Protein AF-A0A7X5IPJ1-F1 (afdb_monomer_lite)

Sequence (347 aa):
MSKMKAQTLVDKVADIAKNHKTLYVMGCFGAPLTGGNVTRYCNNHNYNKAADRTRMIKAAANQSPPVYGFDCVNLIKGVLWGWCGDPSRTYGGAAYPTKALLAAGTCPDVGADGMIKLCKDVSTTGWAAMLPGEAVWCSGHIGVYIGNGLAVECSPRWENKVQITAVAGCGKKAGYNTRTWTKHGKLPWVDYTGAVAGGDAGEVSKPTQPTESAQGPAVGAVVTFTGSRHYVSSGSTNPKSCKPGEARVTAVAKGARHPYHLIAVKGGTVYGWVDAADIAVEASAAIAKGSTVKVKTGAKTYTGGGLASFVYANTYTVLELSGDRAVIGQGKAVTAAVNIKDLTLVG

pLDDT: mean 85.69, std 15.65, range [24.88, 98.88]

Foldseek 3Di:
DAFAALLLLLLQLVCQAPPAAEFAQPPAQWAFLEDPVLVVSCPVDPVSVPPVNNVVSVVQYPDVVTYTYDAFVSPSQSVLQPQQQCNVDGSNGGDQDDPVRVVVPGDHDDFQVVQLVQFPPKDQADLQQDWFNKWFADVRGIWTRNAQQKTWGQDCPPPRGTHIAGAPNNPHDPPHHHDDTRIIGHRPRYDHVVTGGRDDSPPSPNHPRPDPQPPDDDQFDKFWFQDQWADADLADPDTDGKFTGIWGFHAAQPPGNQGTATCHDPDMHGGHGHHSVRTDDDRDDAQDQQFKKAFAPPFAFQVRHHADPVRRVDIWGFHDDDPQWTFTDDDPDTRGIGGVVRIDTDD

Secondary structure (DSSP, 8-state):
-PPEEHHHHHHHHHHHHHHS-EEE-TT-EEEE--THHHHHHHHSSHHHHSHHHHHHHHHTTT-SSPPEEE-HHHHHHHHHTT----TTSGGGG--PPPHHHHHTTPPP---HHHHHHH-EEEESS-GGGPPTT-EEEETTEEEEEEETTEEEEEESSTTSEEEEEEEGGG---TTS-EE--SEEEE-TTEE-TT--TT----S--S---S-TT--PPPTT-EEEE--SEEESSTT-S-EEE---EEEEEEEE-TTSSS-EEEEEEES---EEEE-GGGEE---PPPP-TT-EEEEPTT---TTS----THHHHSEEEEEEEETTEEEEEETTEEEEEEEGGGEEE--

Structure (mmCIF, N/CA/C/O backbone):
data_AF-A0A7X5IPJ1-F1
#
_entry.id   AF-A0A7X5IPJ1-F1
#
loop_
_atom_site.group_PDB
_atom_site.id
_atom_site.type_symbol
_atom_site.label_atom_id
_atom_site.label_alt_id
_atom_site.label_comp_id
_atom_site.label_asym_id
_atom_site.label_entity_id
_atom_site.label_seq_id
_atom_site.pdbx_PDB_ins_code
_atom_site.Cartn_x
_atom_site.Cartn_y
_atom_site.Cartn_z
_atom_site.occupancy
_atom_site.B_iso_or_equiv
_atom_site.auth_seq_id
_atom_site.auth_comp_id
_atom_site.auth_asym_id
_atom_site.auth_atom_id
_atom_site.pdbx_PDB_model_num
ATOM 1 N N . MET A 1 1 ? -11.293 15.382 -6.685 1.00 55.22 1 MET A N 1
ATOM 2 C CA . MET A 1 1 ? -11.137 13.920 -6.872 1.00 55.22 1 MET A CA 1
ATOM 3 C C . MET A 1 1 ? -11.827 13.188 -5.738 1.00 55.22 1 MET A C 1
ATOM 5 O O . MET A 1 1 ? -11.811 13.702 -4.624 1.00 55.22 1 MET A O 1
ATOM 9 N N . SER A 1 2 ? -12.421 12.024 -6.009 1.00 64.94 2 SER A N 1
ATOM 10 C CA . SER A 1 2 ? -12.948 11.167 -4.941 1.00 64.94 2 SER A CA 1
ATOM 11 C C . SER A 1 2 ? -11.791 10.625 -4.096 1.00 64.94 2 SER A C 1
ATOM 13 O O . SER A 1 2 ? -10.750 10.254 -4.640 1.00 64.94 2 SER A O 1
ATOM 15 N N . LYS A 1 3 ? -11.948 10.632 -2.773 1.00 83.94 3 LYS A N 1
ATOM 16 C CA . LYS A 1 3 ? -10.957 10.095 -1.834 1.00 83.94 3 LYS A CA 1
ATOM 17 C C . LYS A 1 3 ? -11.085 8.575 -1.749 1.00 83.94 3 LYS A C 1
ATOM 19 O O . LYS A 1 3 ? -12.181 8.037 -1.887 1.00 83.94 3 LYS A O 1
ATOM 24 N N . MET A 1 4 ? -9.978 7.883 -1.482 1.00 88.06 4 MET A N 1
ATOM 25 C CA . MET A 1 4 ? -10.009 6.440 -1.219 1.00 88.06 4 MET A CA 1
ATOM 26 C C . MET A 1 4 ? -10.744 6.177 0.098 1.00 88.06 4 MET A C 1
ATOM 28 O O . MET A 1 4 ? -10.472 6.854 1.083 1.00 88.06 4 MET A O 1
ATOM 32 N N . LYS A 1 5 ? -11.644 5.192 0.157 1.00 88.75 5 LYS A N 1
ATOM 33 C CA . LYS A 1 5 ? -12.275 4.799 1.427 1.00 88.75 5 LYS A CA 1
ATOM 34 C C . LYS A 1 5 ? -11.234 4.221 2.390 1.00 88.75 5 LYS A C 1
ATOM 36 O O . LYS A 1 5 ? -10.343 3.488 1.964 1.00 88.75 5 LYS A O 1
ATOM 41 N N . ALA A 1 6 ? -11.370 4.513 3.681 1.00 88.12 6 ALA A N 1
ATOM 42 C CA . ALA A 1 6 ? -10.459 4.036 4.721 1.00 88.12 6 ALA A CA 1
ATOM 43 C C . ALA A 1 6 ? -10.324 2.510 4.721 1.00 88.12 6 ALA A C 1
ATOM 45 O O . ALA A 1 6 ? -9.206 2.001 4.715 1.00 88.12 6 ALA A O 1
ATOM 46 N N . GLN A 1 7 ? -11.446 1.793 4.595 1.00 82.25 7 GLN A N 1
ATOM 47 C CA . GLN A 1 7 ? -11.433 0.335 4.495 1.00 82.25 7 GLN A CA 1
ATOM 48 C C . GLN A 1 7 ? -10.625 -0.154 3.284 1.00 82.25 7 GLN A C 1
ATOM 50 O O . GLN A 1 7 ? -9.791 -1.034 3.425 1.00 82.25 7 GLN A O 1
ATOM 55 N N . THR A 1 8 ? -10.760 0.486 2.117 1.00 82.00 8 THR A N 1
ATOM 56 C CA . THR A 1 8 ? -9.968 0.127 0.928 1.00 82.00 8 THR A CA 1
ATOM 57 C C . THR A 1 8 ? -8.465 0.299 1.152 1.00 82.00 8 THR A C 1
ATOM 59 O O . THR A 1 8 ? -7.682 -0.514 0.665 1.00 82.00 8 THR A O 1
ATOM 62 N N . LEU A 1 9 ? -8.040 1.343 1.874 1.00 92.50 9 LEU A N 1
ATOM 63 C CA . LEU A 1 9 ? -6.630 1.502 2.236 1.00 92.50 9 LEU A CA 1
ATOM 64 C C . LEU A 1 9 ? -6.178 0.358 3.151 1.00 92.50 9 LEU A C 1
ATOM 66 O O . LEU A 1 9 ? -5.144 -0.247 2.872 1.00 92.50 9 LEU A O 1
ATOM 70 N N . VAL A 1 10 ? -6.952 0.066 4.201 1.00 87.44 10 VAL A N 1
ATOM 71 C CA . VAL A 1 10 ? -6.688 -1.011 5.171 1.00 87.44 10 VAL A CA 1
ATOM 72 C C . VAL A 1 10 ? -6.553 -2.362 4.473 1.00 87.44 10 VAL A C 1
ATOM 74 O O . VAL A 1 10 ? -5.532 -3.029 4.644 1.00 87.44 10 VAL A O 1
ATOM 77 N N . ASP A 1 11 ? -7.520 -2.719 3.630 1.00 79.88 11 ASP A N 1
ATOM 78 C CA . ASP A 1 11 ? -7.530 -3.979 2.885 1.00 79.88 11 ASP A CA 1
ATOM 79 C C . ASP A 1 11 ? -6.284 -4.100 2.002 1.00 79.88 11 ASP A C 1
ATOM 81 O O . ASP A 1 11 ? -5.608 -5.128 2.008 1.00 79.88 11 ASP A O 1
ATOM 85 N N . LYS A 1 12 ? -5.923 -3.024 1.290 1.00 86.25 12 LYS A N 1
ATOM 86 C CA . LYS A 1 12 ? -4.752 -3.011 0.404 1.00 86.25 12 LYS A CA 1
ATOM 87 C C . LYS A 1 12 ? -3.436 -3.165 1.157 1.00 86.25 12 LYS A C 1
ATOM 89 O O . LYS A 1 12 ? -2.593 -3.953 0.740 1.00 86.25 12 LYS A O 1
ATOM 94 N N . VAL A 1 13 ? -3.216 -2.423 2.243 1.00 93.88 13 VAL A N 1
ATOM 95 C CA . VAL A 1 13 ? -1.950 -2.544 2.988 1.00 93.88 13 VAL A CA 1
ATOM 96 C C . VAL A 1 13 ? -1.848 -3.892 3.700 1.00 93.88 13 VAL A C 1
ATOM 98 O O . VAL A 1 13 ? -0.762 -4.469 3.759 1.00 93.88 13 VAL A O 1
ATOM 101 N N . ALA A 1 14 ? -2.968 -4.432 4.186 1.00 85.56 14 ALA A N 1
ATOM 102 C CA . ALA A 1 14 ? -3.009 -5.757 4.790 1.00 85.56 14 ALA A CA 1
ATOM 103 C C . ALA A 1 14 ? -2.752 -6.869 3.760 1.00 85.56 14 ALA A C 1
ATOM 105 O O . ALA A 1 14 ? -1.998 -7.798 4.055 1.00 85.56 14 ALA A O 1
ATOM 106 N N . ASP A 1 15 ? -3.306 -6.750 2.549 1.00 83.94 15 ASP A N 1
ATOM 107 C CA . ASP A 1 15 ? -3.015 -7.649 1.430 1.00 83.94 15 ASP A CA 1
ATOM 108 C C . ASP A 1 15 ? -1.520 -7.656 1.091 1.00 83.94 15 ASP A C 1
ATOM 110 O O . ASP A 1 15 ? -0.898 -8.717 1.044 1.00 83.94 15 ASP A O 1
ATOM 114 N N . ILE A 1 16 ? -0.910 -6.474 0.957 1.00 89.88 16 ILE A N 1
ATOM 115 C CA . ILE A 1 16 ? 0.531 -6.342 0.693 1.00 89.88 16 ILE A CA 1
ATOM 116 C C . ILE A 1 16 ? 1.355 -7.053 1.775 1.00 89.88 16 ILE A C 1
ATOM 118 O O . ILE A 1 16 ? 2.313 -7.753 1.451 1.00 89.88 16 ILE A O 1
ATOM 122 N N . ALA A 1 17 ? 0.984 -6.903 3.049 1.00 87.94 17 ALA A N 1
ATOM 123 C CA . ALA A 1 17 ? 1.701 -7.521 4.161 1.00 87.94 17 ALA A CA 1
ATOM 124 C C . ALA A 1 17 ? 1.574 -9.055 4.202 1.00 87.94 17 ALA A C 1
ATOM 126 O O . ALA A 1 17 ? 2.507 -9.734 4.632 1.00 87.94 17 ALA A O 1
ATOM 127 N N . LYS A 1 18 ? 0.417 -9.601 3.804 1.00 81.56 18 LYS A N 1
ATOM 128 C CA . LYS A 1 18 ? 0.098 -11.032 3.951 1.00 81.56 18 LYS A CA 1
ATOM 129 C C . LYS A 1 18 ? 0.402 -11.853 2.703 1.00 81.56 18 LYS A C 1
ATOM 131 O O . LYS A 1 18 ? 0.794 -13.010 2.824 1.00 81.56 18 LYS A O 1
ATOM 136 N N . ASN A 1 19 ? 0.217 -11.267 1.524 1.00 81.94 19 ASN A N 1
ATOM 137 C CA . ASN A 1 19 ? 0.087 -12.029 0.284 1.00 81.94 19 ASN A CA 1
ATOM 138 C C . ASN A 1 19 ? 1.125 -11.676 -0.784 1.00 81.94 19 ASN A C 1
ATOM 140 O O . ASN A 1 19 ? 1.247 -12.399 -1.773 1.00 81.94 19 ASN A O 1
ATOM 144 N N . HIS A 1 20 ? 1.907 -10.610 -0.590 1.00 84.12 20 HIS A N 1
ATOM 145 C CA . HIS A 1 20 ? 2.958 -10.218 -1.527 1.00 84.12 20 HIS A CA 1
ATOM 146 C C . HIS A 1 20 ? 4.338 -10.434 -0.922 1.00 84.12 20 HIS A C 1
ATOM 148 O O . HIS A 1 20 ? 4.611 -10.074 0.225 1.00 84.12 20 HIS A O 1
ATOM 154 N N . LYS A 1 21 ? 5.262 -10.971 -1.724 1.00 92.94 21 LYS A N 1
ATOM 155 C CA . LYS A 1 21 ? 6.678 -10.950 -1.354 1.00 92.94 21 LYS A CA 1
ATOM 156 C C . LYS A 1 21 ? 7.148 -9.504 -1.416 1.00 92.94 21 LYS A C 1
ATOM 158 O O . LYS A 1 21 ? 7.120 -8.892 -2.481 1.00 92.94 21 LYS A O 1
ATOM 163 N N . THR A 1 22 ? 7.587 -8.954 -0.293 1.00 98.25 22 THR A N 1
ATOM 164 C CA . THR A 1 22 ? 8.073 -7.573 -0.229 1.00 98.25 22 THR A CA 1
ATOM 165 C C . THR A 1 22 ? 9.451 -7.494 0.410 1.00 98.25 22 THR A C 1
ATOM 167 O O . THR A 1 22 ? 9.849 -8.375 1.170 1.00 98.25 22 THR A O 1
ATOM 170 N N . LEU A 1 23 ? 10.188 -6.434 0.085 1.00 98.19 23 LEU A N 1
ATOM 171 C CA . LEU A 1 23 ? 11.483 -6.108 0.678 1.00 98.19 23 LEU A CA 1
ATOM 172 C C . LEU A 1 23 ? 11.525 -4.612 0.990 1.00 98.19 23 LEU A C 1
ATOM 174 O O . LEU A 1 23 ? 11.078 -3.795 0.180 1.00 98.19 23 LEU A O 1
ATOM 178 N N . TYR A 1 24 ? 12.118 -4.245 2.127 1.00 98.56 24 TYR A N 1
ATOM 179 C CA . TYR A 1 24 ? 12.402 -2.843 2.406 1.00 98.56 24 TYR A CA 1
ATOM 180 C C . TYR A 1 24 ? 13.481 -2.303 1.450 1.00 98.56 24 TYR A C 1
ATOM 182 O O . TYR A 1 24 ? 14.651 -2.696 1.512 1.00 98.56 24 TYR A O 1
ATOM 190 N N . VAL A 1 25 ? 13.100 -1.374 0.577 1.00 98.19 25 VAL A N 1
ATOM 191 C CA . VAL A 1 25 ? 13.970 -0.706 -0.396 1.00 98.19 25 VAL A CA 1
ATOM 192 C C . VAL A 1 25 ? 13.690 0.789 -0.338 1.00 98.19 25 VAL A C 1
ATOM 194 O O . VAL A 1 25 ? 12.629 1.251 -0.758 1.00 98.19 25 VAL A O 1
ATOM 197 N N . MET A 1 26 ? 14.656 1.560 0.165 1.00 97.06 26 MET A N 1
ATOM 198 C CA . MET A 1 26 ? 14.472 2.994 0.377 1.00 97.06 26 MET A CA 1
ATOM 199 C C . MET A 1 26 ? 14.222 3.722 -0.951 1.00 97.06 26 MET A C 1
ATOM 201 O O . MET A 1 26 ? 14.954 3.531 -1.927 1.00 97.06 26 MET A O 1
ATOM 205 N N . GLY A 1 27 ? 13.178 4.545 -0.997 1.00 95.81 27 GLY A N 1
ATOM 206 C CA . GLY A 1 27 ? 12.725 5.253 -2.191 1.00 95.81 27 GLY A CA 1
ATOM 207 C C . GLY A 1 27 ? 11.892 4.413 -3.168 1.00 95.81 27 GLY A C 1
ATOM 208 O O . GLY A 1 27 ? 11.622 4.881 -4.275 1.00 95.81 27 GLY A O 1
ATOM 209 N N . CYS A 1 28 ? 11.517 3.176 -2.825 1.00 96.50 28 CYS A N 1
ATOM 210 C CA . CYS A 1 28 ? 10.691 2.324 -3.682 1.00 96.50 28 CYS A CA 1
ATOM 211 C C . CYS A 1 28 ? 9.223 2.346 -3.239 1.00 96.50 28 CYS A C 1
ATOM 213 O O . CYS A 1 28 ? 8.940 2.204 -2.056 1.00 96.50 28 CYS A O 1
ATOM 215 N N . PHE A 1 29 ? 8.294 2.504 -4.185 1.00 94.69 29 PHE A N 1
ATOM 216 C CA . PHE A 1 29 ? 6.841 2.561 -3.952 1.00 94.69 29 PHE A CA 1
ATOM 217 C C . PHE A 1 29 ? 6.099 1.420 -4.655 1.00 94.69 29 PHE A C 1
ATOM 219 O O . PHE A 1 29 ? 5.070 1.620 -5.297 1.00 94.69 29 PHE A O 1
ATOM 226 N N . GLY A 1 30 ? 6.643 0.209 -4.537 1.00 94.56 30 GLY A N 1
ATOM 227 C CA . GLY A 1 30 ? 5.992 -1.016 -4.990 1.00 94.56 30 GLY A CA 1
ATOM 228 C C . GLY A 1 30 ? 6.468 -1.532 -6.337 1.00 94.56 30 GLY A C 1
ATOM 229 O O . GLY A 1 30 ? 5.715 -2.228 -7.012 1.00 94.56 30 GLY A O 1
ATOM 230 N N . ALA A 1 31 ? 7.694 -1.207 -6.758 1.00 94.56 31 ALA A N 1
ATOM 231 C CA . ALA A 1 31 ? 8.261 -1.772 -7.982 1.00 94.56 31 ALA A CA 1
ATOM 232 C C . ALA A 1 31 ? 8.597 -3.261 -7.813 1.00 94.56 31 ALA A C 1
ATOM 234 O O . ALA A 1 31 ? 9.249 -3.601 -6.822 1.00 94.56 31 ALA A O 1
ATOM 235 N N . PRO A 1 32 ? 8.243 -4.131 -8.781 1.00 93.00 32 PRO A N 1
ATOM 236 C CA . PRO A 1 32 ? 8.751 -5.498 -8.811 1.00 93.00 32 PRO A CA 1
ATOM 237 C C . PRO A 1 32 ? 10.258 -5.455 -9.072 1.00 93.00 32 PRO A C 1
ATOM 239 O O . PRO A 1 32 ? 10.689 -4.895 -10.078 1.00 93.00 32 PRO A O 1
ATOM 242 N N . LEU A 1 33 ? 11.070 -6.016 -8.181 1.00 91.94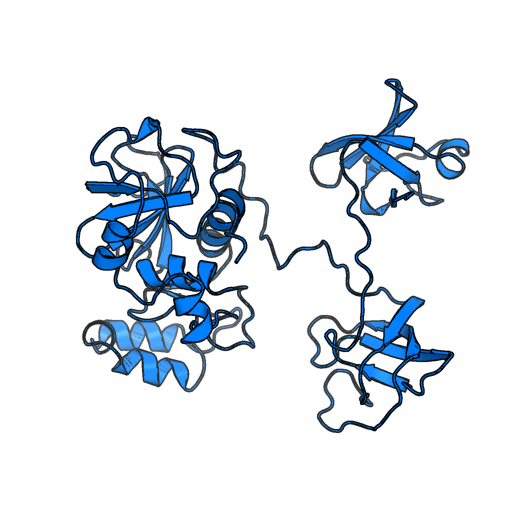 33 LEU A N 1
ATOM 243 C CA . LEU A 1 33 ? 12.528 -6.020 -8.289 1.00 91.94 33 LEU A CA 1
ATOM 244 C C . LEU A 1 33 ? 12.947 -6.918 -9.458 1.00 91.94 33 LEU A C 1
ATOM 246 O O . LEU A 1 33 ? 13.020 -8.138 -9.335 1.00 91.94 33 LEU A O 1
ATOM 250 N N . THR A 1 34 ? 13.166 -6.313 -10.624 1.00 85.81 34 THR A N 1
ATOM 251 C CA . THR A 1 34 ? 13.421 -7.012 -11.889 1.00 85.81 34 THR A CA 1
ATOM 252 C C . THR A 1 34 ? 14.350 -6.195 -12.786 1.00 85.81 34 THR A C 1
ATOM 254 O O . THR A 1 34 ? 14.281 -4.963 -12.834 1.00 85.81 34 THR A O 1
ATOM 257 N N . GLY A 1 35 ? 15.227 -6.888 -13.515 1.00 75.81 35 GLY A N 1
ATOM 258 C CA . GLY A 1 35 ? 16.101 -6.298 -14.532 1.00 75.81 35 GLY A CA 1
ATOM 259 C C . GLY A 1 35 ? 16.777 -4.985 -14.105 1.00 75.81 35 GLY A C 1
ATOM 260 O O . GLY A 1 35 ? 17.411 -4.896 -13.053 1.00 75.81 35 GLY A O 1
ATOM 261 N N . GLY A 1 36 ? 16.627 -3.947 -14.935 1.00 72.25 36 GLY A N 1
ATOM 262 C CA . GLY A 1 36 ? 17.306 -2.656 -14.775 1.00 72.25 36 GLY A CA 1
ATOM 263 C C . GLY A 1 36 ? 16.861 -1.808 -13.575 1.00 72.25 36 GLY A C 1
ATOM 264 O O . GLY A 1 36 ? 17.604 -0.913 -13.163 1.00 72.25 36 GLY A O 1
ATOM 265 N N . ASN A 1 37 ? 15.697 -2.072 -12.965 1.00 85.62 37 ASN A N 1
ATOM 266 C CA . ASN A 1 37 ? 15.262 -1.265 -11.818 1.00 85.62 37 ASN A CA 1
ATOM 267 C C . ASN A 1 37 ? 16.048 -1.588 -10.536 1.00 85.62 37 ASN A C 1
ATOM 269 O O . ASN A 1 37 ? 16.225 -0.707 -9.695 1.00 85.62 37 ASN A O 1
ATOM 273 N N . VAL A 1 38 ? 16.607 -2.797 -10.433 1.00 92.06 38 VAL A N 1
ATOM 274 C CA . VAL A 1 38 ? 17.478 -3.220 -9.330 1.00 92.06 38 VAL A CA 1
ATOM 275 C C . VAL A 1 38 ? 18.725 -2.347 -9.290 1.00 92.06 38 VAL A C 1
ATOM 277 O O . VAL A 1 38 ? 19.043 -1.789 -8.244 1.00 92.06 38 VAL A O 1
ATOM 280 N N . THR A 1 39 ? 19.377 -2.127 -10.437 1.00 91.88 39 THR A N 1
ATOM 281 C CA . THR A 1 39 ? 20.545 -1.238 -10.535 1.00 91.88 39 THR A CA 1
ATOM 282 C C . THR A 1 39 ? 20.210 0.178 -10.082 1.00 91.88 39 THR A C 1
ATOM 284 O O . THR A 1 39 ? 20.973 0.771 -9.321 1.00 91.88 39 THR A O 1
ATOM 287 N N . ARG A 1 40 ? 19.052 0.718 -10.481 1.00 94.00 40 ARG A N 1
ATOM 288 C CA . ARG A 1 40 ? 18.595 2.028 -9.998 1.00 94.00 40 ARG A CA 1
ATOM 289 C C . ARG A 1 40 ? 18.467 2.039 -8.472 1.00 94.00 40 ARG A C 1
ATOM 291 O O . ARG A 1 40 ? 19.003 2.942 -7.836 1.00 94.00 40 ARG A O 1
ATOM 298 N N . TYR A 1 41 ? 17.785 1.058 -7.881 1.00 95.69 41 TYR A N 1
ATOM 299 C CA . TYR A 1 41 ? 17.559 1.016 -6.432 1.00 95.69 41 TYR A CA 1
ATOM 300 C C . TYR A 1 41 ? 18.810 0.693 -5.616 1.00 95.69 41 TYR A C 1
ATOM 302 O O . TYR A 1 41 ? 18.902 1.134 -4.479 1.00 95.69 41 TYR A O 1
ATOM 310 N N . CYS A 1 42 ? 19.807 0.009 -6.173 1.00 96.19 42 CYS A N 1
ATOM 311 C CA . CYS A 1 42 ? 21.102 -0.139 -5.509 1.00 96.19 42 CYS A CA 1
ATOM 312 C C . CYS A 1 42 ? 21.887 1.182 -5.448 1.00 96.19 42 CYS A C 1
ATOM 314 O O . CYS A 1 42 ? 22.774 1.301 -4.614 1.00 96.19 42 CYS A O 1
ATOM 316 N N . ASN A 1 43 ? 21.568 2.171 -6.292 1.00 95.25 43 ASN A N 1
ATOM 317 C CA . ASN A 1 43 ? 22.335 3.417 -6.415 1.00 95.25 43 ASN A CA 1
ATOM 318 C C . ASN A 1 43 ? 21.579 4.682 -5.966 1.00 95.25 43 ASN A C 1
ATOM 320 O O . ASN A 1 43 ? 22.205 5.718 -5.746 1.00 95.25 43 ASN A O 1
ATOM 324 N N . ASN A 1 44 ? 20.253 4.622 -5.809 1.00 94.38 44 ASN A N 1
ATOM 325 C CA . ASN A 1 44 ? 19.410 5.800 -5.563 1.00 94.38 44 ASN A CA 1
ATOM 326 C C . ASN A 1 44 ? 19.603 6.451 -4.181 1.00 94.38 44 ASN A C 1
ATOM 328 O O . ASN A 1 44 ? 19.361 7.645 -4.040 1.00 94.38 44 ASN A O 1
ATOM 332 N N . HIS A 1 45 ? 19.989 5.683 -3.159 1.00 95.94 45 HIS A N 1
ATOM 333 C CA . HIS A 1 45 ? 20.087 6.162 -1.782 1.00 95.94 45 HIS A CA 1
ATOM 334 C C . HIS A 1 45 ? 21.305 5.569 -1.067 1.00 95.94 45 HIS A C 1
ATOM 336 O O . HIS A 1 45 ? 21.639 4.403 -1.273 1.00 95.94 45 HIS A O 1
ATOM 342 N N . ASN A 1 46 ? 21.945 6.343 -0.179 1.00 97.25 46 ASN A N 1
ATOM 343 C CA . ASN A 1 46 ? 23.101 5.889 0.614 1.00 97.25 46 ASN A CA 1
ATOM 344 C C . ASN A 1 46 ? 22.803 4.603 1.393 1.00 97.25 46 ASN A C 1
ATOM 346 O O . ASN A 1 46 ? 23.605 3.678 1.377 1.00 97.25 46 ASN A O 1
ATOM 350 N N . TYR A 1 47 ? 21.609 4.518 1.980 1.00 96.38 47 TYR A N 1
ATOM 351 C CA . TYR A 1 47 ? 21.109 3.305 2.630 1.00 96.38 47 TYR A CA 1
ATOM 352 C C . TYR A 1 47 ? 21.157 2.070 1.712 1.00 96.38 47 TYR A C 1
ATOM 354 O O . TYR A 1 47 ? 21.678 1.037 2.110 1.00 96.38 47 TYR A O 1
ATOM 362 N N . ASN A 1 48 ? 20.665 2.164 0.471 1.00 97.75 48 ASN A N 1
ATOM 363 C CA . ASN A 1 48 ? 20.637 1.012 -0.438 1.00 97.75 48 ASN A CA 1
ATOM 364 C C . ASN A 1 48 ? 22.023 0.677 -1.021 1.00 97.75 48 ASN A C 1
ATOM 366 O O . ASN A 1 48 ? 22.284 -0.486 -1.331 1.00 97.75 48 ASN A O 1
ATOM 370 N N . LYS A 1 49 ? 22.910 1.678 -1.135 1.00 97.88 49 LYS A N 1
ATOM 371 C CA . LYS A 1 49 ? 24.301 1.520 -1.601 1.00 97.88 49 LYS A CA 1
ATOM 372 C C . LYS A 1 49 ? 25.180 0.723 -0.633 1.00 97.88 49 LYS A C 1
ATOM 374 O O . L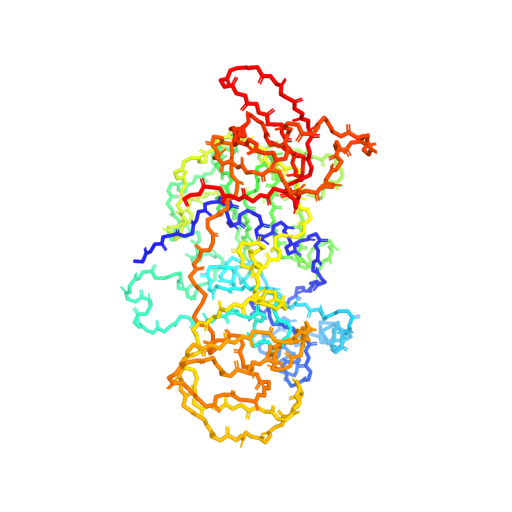YS A 1 49 ? 26.228 0.233 -1.045 1.00 97.88 49 LYS A O 1
ATOM 379 N N . ALA A 1 50 ? 24.774 0.576 0.630 1.00 97.88 50 ALA A N 1
ATOM 380 C CA . ALA A 1 50 ? 25.475 -0.285 1.576 1.00 97.88 50 ALA A CA 1
ATOM 381 C C . ALA A 1 50 ? 25.583 -1.719 1.023 1.00 97.88 50 ALA A C 1
ATOM 383 O O . ALA A 1 50 ? 24.647 -2.239 0.408 1.00 97.88 50 ALA A O 1
ATOM 384 N N . ALA A 1 51 ? 26.747 -2.353 1.192 1.00 97.50 51 ALA A N 1
ATOM 385 C CA . ALA A 1 51 ? 27.079 -3.592 0.486 1.00 97.50 51 ALA A CA 1
ATOM 386 C C . ALA A 1 51 ? 26.127 -4.754 0.826 1.00 97.50 51 ALA A C 1
ATOM 388 O O . ALA A 1 51 ? 25.758 -5.542 -0.045 1.00 97.50 51 ALA A O 1
ATOM 389 N N . ASP A 1 52 ? 25.706 -4.846 2.084 1.00 96.31 52 ASP A N 1
ATOM 390 C CA . ASP A 1 52 ? 24.701 -5.791 2.566 1.00 96.31 52 ASP A CA 1
ATOM 391 C C . ASP A 1 52 ? 23.325 -5.528 1.937 1.00 96.31 52 ASP A C 1
ATOM 393 O O . ASP A 1 52 ? 22.710 -6.456 1.407 1.00 96.31 52 ASP A O 1
ATOM 397 N N . ARG A 1 53 ? 22.884 -4.266 1.888 1.00 96.69 53 ARG A N 1
ATOM 398 C CA . ARG A 1 53 ? 21.614 -3.872 1.263 1.00 96.69 53 ARG A CA 1
ATOM 399 C C . ARG A 1 53 ? 21.614 -4.143 -0.232 1.00 96.69 53 ARG A C 1
ATOM 401 O O . ARG A 1 53 ? 20.669 -4.738 -0.742 1.00 96.69 53 ARG A O 1
ATOM 408 N N . THR A 1 54 ? 22.689 -3.790 -0.927 1.00 96.44 54 THR A N 1
ATOM 409 C CA . THR A 1 54 ? 22.853 -4.082 -2.354 1.00 96.44 54 THR A CA 1
ATOM 410 C C . THR A 1 54 ? 22.805 -5.585 -2.626 1.00 96.44 54 THR A C 1
ATOM 412 O O . THR A 1 54 ? 22.118 -6.001 -3.559 1.00 96.44 54 THR A O 1
ATOM 415 N N . ARG A 1 55 ? 23.466 -6.420 -1.808 1.00 96.62 55 ARG A N 1
ATOM 416 C CA . ARG A 1 55 ? 23.365 -7.885 -1.931 1.00 96.62 55 ARG A CA 1
ATOM 417 C C . ARG A 1 55 ? 21.928 -8.373 -1.745 1.00 96.62 55 ARG A C 1
ATOM 419 O O . ARG A 1 55 ? 21.461 -9.154 -2.566 1.00 96.62 55 ARG A O 1
ATOM 426 N N . MET A 1 56 ? 21.218 -7.884 -0.728 1.00 96.38 56 MET A N 1
ATOM 427 C CA . MET A 1 56 ? 19.820 -8.263 -0.475 1.00 96.38 56 MET A CA 1
ATOM 428 C C . MET A 1 56 ? 18.891 -7.871 -1.630 1.00 96.38 56 MET A C 1
ATOM 430 O O . MET A 1 56 ? 18.103 -8.694 -2.088 1.00 96.38 56 MET A O 1
ATOM 434 N N . ILE A 1 57 ? 19.002 -6.638 -2.137 1.00 96.56 57 ILE A N 1
ATOM 435 C CA . ILE A 1 57 ? 18.175 -6.151 -3.253 1.00 96.56 57 ILE A CA 1
ATOM 436 C C . ILE A 1 57 ? 18.454 -6.973 -4.520 1.00 96.56 57 ILE A C 1
ATOM 438 O O . ILE A 1 57 ? 17.516 -7.364 -5.212 1.00 96.56 57 ILE A O 1
ATOM 442 N N . LYS A 1 58 ? 19.725 -7.289 -4.805 1.00 95.12 58 LYS A N 1
ATOM 443 C CA . LYS A 1 58 ? 20.102 -8.151 -5.937 1.00 95.12 58 LYS A CA 1
ATOM 444 C C . LYS A 1 58 ? 19.592 -9.586 -5.777 1.00 95.12 58 LYS A C 1
ATOM 446 O O . LYS A 1 58 ? 19.151 -10.166 -6.759 1.00 95.12 58 LYS A O 1
ATOM 451 N N . ALA A 1 59 ? 19.602 -10.145 -4.567 1.00 95.12 59 ALA A N 1
ATOM 452 C CA . ALA A 1 59 ? 19.081 -11.490 -4.302 1.00 95.12 59 ALA A CA 1
ATOM 453 C C . ALA A 1 59 ? 17.548 -11.586 -4.441 1.00 95.12 59 ALA A C 1
ATOM 455 O O . ALA A 1 59 ? 17.006 -12.640 -4.772 1.00 95.12 59 ALA A O 1
ATOM 456 N N . ALA A 1 60 ? 16.839 -10.481 -4.209 1.00 93.75 60 ALA A N 1
ATOM 457 C CA . ALA A 1 60 ? 15.396 -10.390 -4.415 1.00 93.75 60 ALA A CA 1
ATOM 458 C C . ALA A 1 60 ? 14.994 -10.193 -5.892 1.00 93.75 60 ALA A C 1
ATOM 460 O O . ALA A 1 60 ? 13.806 -10.241 -6.215 1.00 93.75 60 ALA A O 1
ATOM 461 N N . ALA A 1 61 ? 15.962 -9.963 -6.785 1.00 90.69 61 ALA A N 1
ATOM 462 C CA . ALA A 1 61 ? 15.711 -9.672 -8.188 1.00 90.69 61 ALA A CA 1
ATOM 463 C C . ALA A 1 61 ? 15.179 -10.887 -8.964 1.00 90.69 61 ALA A C 1
ATOM 465 O O . ALA A 1 61 ? 15.621 -12.013 -8.752 1.00 90.69 61 ALA A O 1
ATOM 466 N N . ASN A 1 62 ? 14.295 -10.632 -9.934 1.00 84.44 62 ASN A N 1
ATOM 467 C CA . ASN A 1 62 ? 13.834 -11.596 -10.943 1.00 84.44 62 ASN A CA 1
ATOM 468 C C . ASN A 1 62 ? 13.206 -12.884 -10.371 1.00 84.44 62 ASN A C 1
ATOM 470 O O . ASN A 1 62 ? 13.189 -13.914 -11.041 1.00 84.44 62 ASN A O 1
ATOM 474 N N . GLN A 1 63 ? 12.688 -12.845 -9.141 1.00 84.00 63 GLN A N 1
ATOM 475 C CA . GLN A 1 63 ? 11.973 -13.983 -8.563 1.00 84.00 63 GLN A CA 1
ATOM 476 C C . GLN A 1 63 ? 10.583 -14.165 -9.191 1.00 84.00 63 GLN A C 1
ATOM 478 O O . GLN A 1 63 ? 9.983 -13.217 -9.696 1.00 84.00 63 GLN A O 1
ATOM 483 N N . SER A 1 64 ? 10.051 -15.387 -9.098 1.00 81.62 64 SER A N 1
ATOM 484 C CA . SER A 1 64 ? 8.663 -15.717 -9.432 1.00 81.62 64 SER A CA 1
ATOM 485 C C . SER A 1 64 ? 7.993 -16.433 -8.245 1.00 81.62 64 SER A C 1
ATOM 487 O O . SER A 1 64 ? 8.518 -17.451 -7.787 1.00 81.62 64 SER A O 1
ATOM 489 N N . PRO A 1 65 ? 6.885 -15.910 -7.679 1.00 81.25 65 PRO A N 1
ATOM 490 C CA . PRO A 1 65 ? 6.344 -14.567 -7.917 1.00 81.25 65 PRO A CA 1
ATOM 491 C C . PRO A 1 65 ? 7.361 -13.470 -7.530 1.00 81.25 65 PRO A C 1
ATOM 493 O O . PRO A 1 65 ? 8.257 -13.743 -6.718 1.00 81.25 65 PRO A O 1
ATOM 496 N N . PRO A 1 66 ? 7.253 -12.254 -8.101 1.00 87.19 66 PRO A N 1
ATOM 497 C CA . PRO A 1 66 ? 8.235 -11.197 -7.889 1.00 87.19 66 PRO A CA 1
ATOM 498 C C . PRO A 1 66 ? 8.216 -10.654 -6.466 1.00 87.19 66 PRO A C 1
ATOM 500 O O . PRO A 1 66 ? 7.200 -10.684 -5.773 1.00 87.19 66 PRO A O 1
ATOM 503 N N . VAL A 1 67 ? 9.363 -10.116 -6.053 1.00 93.00 67 VAL A N 1
ATOM 504 C CA . VAL A 1 67 ? 9.494 -9.352 -4.813 1.00 93.00 67 VAL A CA 1
ATOM 505 C C . VAL A 1 67 ? 9.259 -7.877 -5.118 1.00 93.00 67 VAL A C 1
ATOM 507 O O . VAL A 1 67 ? 9.923 -7.321 -5.990 1.00 93.00 67 VAL A O 1
ATOM 510 N N . TYR A 1 68 ? 8.353 -7.223 -4.397 1.00 97.38 68 TYR A N 1
ATOM 511 C CA . TYR A 1 68 ? 8.094 -5.790 -4.532 1.00 97.38 68 TYR A CA 1
ATOM 512 C C . TYR A 1 68 ? 8.897 -4.985 -3.506 1.00 97.38 68 TYR A C 1
ATOM 514 O O . TYR A 1 68 ? 8.883 -5.274 -2.308 1.00 97.38 68 TYR A O 1
ATOM 522 N N . GLY A 1 69 ? 9.594 -3.949 -3.966 1.00 97.88 69 GLY A N 1
ATOM 523 C CA . GLY A 1 69 ? 10.291 -3.020 -3.080 1.00 97.88 69 GLY A CA 1
ATOM 524 C C . GLY A 1 69 ? 9.340 -1.969 -2.512 1.00 97.88 69 GLY A C 1
ATOM 525 O O . GLY A 1 69 ? 8.601 -1.338 -3.264 1.00 97.88 69 GLY A O 1
ATOM 526 N N . PHE A 1 70 ? 9.403 -1.727 -1.207 1.00 98.50 70 PHE A N 1
ATOM 527 C CA . PHE A 1 70 ? 8.690 -0.634 -0.544 1.00 98.50 70 PHE A CA 1
ATOM 528 C C . PHE A 1 70 ? 9.588 0.047 0.494 1.00 98.50 70 PHE A C 1
ATOM 530 O O . PHE A 1 70 ? 10.468 -0.594 1.057 1.00 98.50 70 PHE A O 1
ATOM 537 N N . ASP A 1 71 ? 9.343 1.315 0.807 1.00 98.06 71 ASP A N 1
ATOM 538 C CA . ASP A 1 71 ? 9.685 1.873 2.122 1.00 98.06 71 ASP A CA 1
ATOM 539 C C . ASP A 1 71 ? 8.422 2.308 2.875 1.00 98.06 71 ASP A C 1
ATOM 541 O O . ASP A 1 71 ? 7.304 2.115 2.393 1.00 98.06 71 ASP A O 1
ATOM 545 N N . CYS A 1 72 ? 8.587 2.842 4.087 1.00 98.12 72 CYS A N 1
ATOM 546 C CA . CYS A 1 72 ? 7.481 3.122 4.997 1.00 98.12 72 CYS A CA 1
ATOM 547 C C . CYS A 1 72 ? 6.426 4.066 4.399 1.00 98.12 72 CYS A C 1
ATOM 549 O O . CYS A 1 72 ? 5.268 3.686 4.239 1.00 98.12 72 CYS A O 1
ATOM 551 N N . VAL A 1 73 ? 6.821 5.277 4.002 1.00 98.69 73 VAL A N 1
ATOM 552 C CA . VAL A 1 73 ? 5.902 6.271 3.430 1.00 98.69 73 VAL A CA 1
ATOM 553 C C . VAL A 1 73 ? 5.513 5.915 1.997 1.00 98.69 73 VAL A C 1
ATOM 555 O O . VAL A 1 73 ? 4.392 6.192 1.568 1.00 98.69 73 VAL A O 1
ATOM 558 N N . ASN A 1 74 ? 6.410 5.271 1.248 1.00 98.50 74 ASN A N 1
ATOM 559 C CA . ASN A 1 74 ? 6.143 4.844 -0.117 1.00 98.50 74 ASN A CA 1
ATOM 560 C C . ASN A 1 74 ? 5.158 3.670 -0.208 1.00 98.50 74 ASN A C 1
ATOM 562 O O . ASN A 1 74 ? 4.533 3.514 -1.254 1.00 98.50 74 ASN A O 1
ATOM 566 N N . LEU A 1 75 ? 4.943 2.901 0.865 1.00 98.81 75 LEU A N 1
ATOM 567 C CA . LEU A 1 75 ? 3.817 1.968 0.959 1.00 98.81 75 LEU A CA 1
ATOM 568 C C . LEU A 1 75 ? 2.477 2.713 0.869 1.00 98.81 75 LEU A C 1
ATOM 570 O O . LEU A 1 75 ? 1.642 2.387 0.027 1.00 98.81 75 LEU A O 1
ATOM 574 N N . ILE A 1 76 ? 2.302 3.756 1.688 1.00 98.75 76 ILE A N 1
ATOM 575 C CA . ILE A 1 76 ? 1.082 4.577 1.707 1.00 98.75 76 ILE A CA 1
ATOM 576 C C . ILE A 1 76 ? 0.904 5.288 0.365 1.00 98.75 76 ILE A C 1
ATOM 578 O O . ILE A 1 76 ? -0.161 5.204 -0.249 1.00 98.75 76 ILE A O 1
ATOM 582 N N . LYS A 1 77 ? 1.958 5.958 -0.120 1.00 98.00 77 LYS A N 1
ATOM 583 C CA . LYS A 1 77 ? 1.910 6.678 -1.401 1.00 98.00 77 LYS A CA 1
ATOM 584 C C . LYS A 1 77 ? 1.635 5.734 -2.562 1.00 98.00 77 LYS A C 1
ATOM 586 O O . LYS A 1 77 ? 0.758 6.035 -3.355 1.00 98.00 77 LYS A O 1
ATOM 591 N N . GLY A 1 78 ? 2.299 4.579 -2.628 1.00 96.12 78 GLY A N 1
ATOM 592 C CA . GLY A 1 78 ? 2.062 3.574 -3.665 1.00 96.12 78 GLY A CA 1
ATOM 593 C C . GLY A 1 78 ? 0.587 3.185 -3.748 1.00 96.12 78 GLY A C 1
ATOM 594 O O . GLY A 1 78 ? -0.010 3.268 -4.821 1.00 96.12 78 GLY A O 1
ATOM 595 N N . VAL A 1 79 ? -0.037 2.855 -2.611 1.00 95.56 79 VAL A N 1
ATOM 596 C CA . VAL A 1 79 ? -1.470 2.523 -2.559 1.00 95.56 79 VAL A CA 1
ATOM 597 C C . VAL A 1 79 ? -2.345 3.693 -3.022 1.00 95.56 79 VAL A C 1
ATOM 599 O O . VAL A 1 79 ? -3.209 3.499 -3.882 1.00 95.56 79 VAL A O 1
ATOM 602 N N . LEU A 1 80 ? -2.104 4.907 -2.517 1.00 93.75 80 LEU A N 1
ATOM 603 C CA . LEU A 1 80 ? -2.852 6.113 -2.905 1.00 93.75 80 LEU A CA 1
ATOM 604 C C . LEU A 1 80 ? -2.635 6.516 -4.373 1.00 93.75 80 LEU A C 1
ATOM 606 O O . LEU A 1 80 ? -3.493 7.164 -4.967 1.00 93.75 80 LEU A O 1
ATOM 610 N N . TRP A 1 81 ? -1.514 6.113 -4.966 1.00 91.75 81 TRP A N 1
ATOM 611 C CA . TRP A 1 81 ? -1.151 6.326 -6.369 1.00 91.75 81 TRP A CA 1
ATOM 612 C C . TRP A 1 81 ? -1.571 5.173 -7.286 1.00 91.75 81 TRP A C 1
ATOM 614 O O . TRP A 1 81 ? -1.161 5.117 -8.447 1.00 91.75 81 TRP A O 1
ATOM 624 N N . GLY A 1 82 ? -2.404 4.258 -6.787 1.00 84.00 82 GLY A N 1
ATOM 625 C CA . GLY A 1 82 ? -3.044 3.233 -7.605 1.00 84.00 82 GLY A CA 1
ATOM 626 C C . GLY A 1 82 ? -2.270 1.924 -7.724 1.00 84.00 82 GLY A C 1
ATOM 627 O O . GLY A 1 82 ? -2.537 1.166 -8.654 1.00 84.00 82 GLY A O 1
ATOM 628 N N . TRP A 1 83 ? -1.355 1.623 -6.796 1.00 92.19 83 TRP A N 1
ATOM 629 C CA . TRP A 1 83 ? -0.706 0.310 -6.744 1.00 92.19 83 TRP A CA 1
ATOM 630 C C . TRP A 1 83 ? -1.744 -0.825 -6.752 1.00 92.19 83 TRP A C 1
ATOM 632 O O . TRP A 1 83 ? -2.751 -0.785 -6.023 1.00 92.19 83 TRP A O 1
ATOM 642 N N . CYS A 1 84 ? -1.496 -1.827 -7.596 1.00 80.06 84 CYS A N 1
ATOM 643 C CA . CYS A 1 84 ? -2.369 -2.985 -7.793 1.00 80.06 84 CYS A CA 1
ATOM 644 C C . CYS A 1 84 ? -1.625 -4.328 -7.815 1.00 80.06 84 CYS A C 1
ATOM 646 O O . CYS A 1 84 ? -2.254 -5.358 -8.035 1.00 80.06 84 CYS A O 1
ATOM 648 N N . GLY A 1 85 ? -0.305 -4.327 -7.612 1.00 78.12 85 GLY A N 1
ATOM 649 C CA . GLY A 1 85 ? 0.507 -5.541 -7.586 1.00 78.12 85 GLY A CA 1
ATOM 650 C C . GLY A 1 85 ? 0.727 -6.181 -8.950 1.00 78.12 85 GLY A C 1
ATOM 651 O O . GLY A 1 85 ? 1.191 -7.312 -9.010 1.00 78.12 85 GLY A O 1
ATOM 652 N N . ASP A 1 86 ? 0.446 -5.485 -10.051 1.00 78.44 86 ASP A N 1
ATOM 653 C CA . ASP A 1 86 ? 0.684 -6.027 -11.389 1.00 78.44 86 ASP A CA 1
ATOM 654 C C . ASP A 1 86 ? 2.196 -6.087 -11.684 1.00 78.44 86 ASP A C 1
ATOM 656 O O . ASP A 1 86 ? 2.838 -5.036 -11.799 1.00 78.44 86 ASP A O 1
ATOM 660 N N . PRO A 1 87 ? 2.789 -7.289 -11.818 1.00 77.75 87 PRO A N 1
ATOM 661 C CA . PRO A 1 87 ? 4.227 -7.437 -12.008 1.00 77.75 87 PRO A CA 1
ATOM 662 C C . PRO A 1 87 ? 4.713 -6.950 -13.380 1.00 77.75 87 PRO A C 1
ATOM 664 O O . PRO A 1 87 ? 5.908 -6.716 -13.555 1.00 77.75 87 PRO A O 1
ATOM 667 N N . SER A 1 88 ? 3.808 -6.790 -14.352 1.00 79.75 88 SER A N 1
ATOM 668 C CA . SER A 1 88 ? 4.131 -6.278 -15.688 1.00 79.75 88 SER A CA 1
ATOM 669 C C . SER A 1 88 ? 4.213 -4.750 -15.733 1.00 79.75 88 SER A C 1
ATOM 671 O O . SER A 1 88 ? 4.804 -4.180 -16.653 1.00 79.75 88 SER A O 1
ATOM 673 N N . ARG A 1 89 ? 3.644 -4.066 -14.732 1.00 78.88 89 ARG A N 1
ATOM 674 C CA . ARG A 1 89 ? 3.578 -2.605 -14.683 1.00 78.88 89 ARG A CA 1
ATOM 675 C C . ARG A 1 89 ? 4.729 -2.024 -13.879 1.00 78.88 89 ARG A C 1
ATOM 677 O O . ARG A 1 89 ? 5.127 -2.525 -12.824 1.00 78.88 89 ARG A O 1
ATOM 684 N N . THR A 1 90 ? 5.223 -0.879 -14.342 1.00 82.94 90 THR A N 1
ATOM 685 C CA . THR A 1 90 ? 6.154 -0.069 -13.557 1.00 82.94 90 THR A CA 1
ATOM 686 C C . THR A 1 90 ? 5.533 0.238 -12.195 1.00 82.94 90 THR A C 1
ATOM 688 O O . THR A 1 90 ? 4.343 0.538 -12.105 1.00 82.94 90 THR A O 1
ATOM 691 N N . TYR A 1 91 ? 6.335 0.120 -11.133 1.00 86.50 91 TYR A N 1
ATOM 692 C CA . TYR A 1 91 ? 5.894 0.356 -9.754 1.00 86.50 91 TYR A CA 1
ATOM 693 C C . TYR A 1 91 ? 4.678 -0.482 -9.325 1.00 86.50 91 TYR A C 1
ATOM 695 O O . TYR A 1 91 ? 3.878 -0.014 -8.522 1.00 86.50 91 TYR A O 1
ATOM 703 N N . GLY A 1 92 ? 4.482 -1.681 -9.890 1.00 82.31 92 GLY A N 1
ATOM 704 C CA . GLY A 1 92 ? 3.348 -2.539 -9.525 1.00 82.31 92 GLY A CA 1
ATOM 705 C C . GLY A 1 92 ? 1.985 -1.911 -9.845 1.00 82.31 92 GLY A C 1
ATOM 706 O O . GLY A 1 92 ? 0.988 -2.218 -9.193 1.00 82.31 92 GLY A O 1
ATOM 707 N N . GLY A 1 93 ? 1.956 -0.975 -10.800 1.00 80.50 93 GLY A N 1
ATOM 708 C CA . GLY A 1 93 ? 0.766 -0.239 -11.226 1.00 80.50 93 GLY A CA 1
ATOM 709 C C . GLY A 1 93 ? 0.604 1.156 -10.621 1.00 80.50 93 GLY A C 1
ATOM 710 O O . GLY A 1 93 ? -0.219 1.918 -11.129 1.00 80.50 93 GLY A O 1
ATOM 711 N N . ALA A 1 94 ? 1.396 1.521 -9.607 1.00 87.75 94 ALA A N 1
ATOM 712 C CA . ALA A 1 94 ? 1.384 2.876 -9.065 1.00 87.75 94 ALA A CA 1
ATOM 713 C C . ALA A 1 94 ? 1.912 3.892 -10.090 1.00 87.75 94 ALA A C 1
ATOM 715 O O . ALA A 1 94 ? 2.907 3.649 -10.778 1.00 87.75 94 ALA A O 1
ATOM 716 N N . ALA A 1 95 ? 1.280 5.061 -10.159 1.00 85.38 95 ALA A N 1
ATOM 717 C CA . ALA A 1 95 ? 1.691 6.142 -11.046 1.00 85.38 95 ALA A CA 1
ATOM 718 C C . ALA A 1 95 ? 2.054 7.389 -10.245 1.00 85.38 95 ALA A C 1
ATOM 720 O O . ALA A 1 95 ? 1.260 7.896 -9.457 1.00 85.38 95 ALA A O 1
ATOM 721 N N . TYR A 1 96 ? 3.257 7.906 -10.477 1.00 87.88 96 TYR A N 1
ATOM 722 C CA . TYR A 1 96 ? 3.680 9.148 -9.850 1.00 87.88 96 TYR A CA 1
ATOM 723 C C . TYR A 1 96 ? 2.725 10.287 -10.262 1.00 87.88 96 TYR A C 1
ATOM 725 O O . TYR A 1 96 ? 2.415 10.411 -11.453 1.00 87.88 96 TYR A O 1
ATOM 733 N N . PRO A 1 97 ? 2.228 11.106 -9.319 1.00 86.62 97 PRO A N 1
ATOM 734 C CA . PRO A 1 97 ? 1.216 12.104 -9.629 1.00 86.62 97 PRO A CA 1
ATOM 735 C C . PRO A 1 97 ? 1.784 13.196 -10.542 1.00 86.62 97 PRO A C 1
ATOM 737 O O . PRO A 1 97 ? 2.878 13.719 -10.326 1.00 86.62 97 PRO A O 1
ATOM 740 N N . THR A 1 98 ? 1.020 13.568 -11.568 1.00 90.50 98 THR A N 1
ATOM 741 C CA . THR A 1 98 ? 1.354 14.704 -12.436 1.00 90.50 98 THR A CA 1
ATOM 742 C C . THR A 1 98 ? 1.122 16.025 -11.701 1.00 90.50 98 THR A C 1
ATOM 744 O O . THR A 1 98 ? 0.379 16.084 -10.721 1.00 90.50 98 THR A O 1
ATOM 747 N N . LYS A 1 99 ? 1.691 17.129 -12.207 1.00 91.44 99 LYS A N 1
ATOM 748 C CA . LYS A 1 99 ? 1.442 18.475 -11.651 1.00 91.44 99 LYS A CA 1
ATOM 749 C C . LYS A 1 99 ? -0.054 18.810 -11.566 1.00 91.44 99 LYS A C 1
ATOM 751 O O . LYS A 1 99 ? -0.489 19.388 -10.577 1.00 91.44 99 LYS A O 1
ATOM 756 N N . ALA A 1 100 ? -0.838 18.401 -12.565 1.00 89.50 100 ALA A N 1
ATOM 757 C CA . ALA A 1 100 ? -2.285 18.599 -12.576 1.00 89.50 100 ALA A CA 1
ATOM 758 C C . ALA A 1 100 ? -2.988 17.797 -11.467 1.00 89.50 100 ALA A C 1
ATOM 760 O O . ALA A 1 100 ? -3.861 18.328 -10.785 1.00 89.50 100 ALA A O 1
ATOM 761 N N . LEU A 1 101 ? -2.576 16.544 -11.238 1.00 87.25 101 LEU A N 1
ATOM 762 C CA . LEU A 1 101 ? -3.129 15.717 -10.161 1.00 87.25 101 LEU A CA 1
ATOM 763 C C . LEU A 1 101 ? -2.777 16.277 -8.775 1.00 87.25 101 LEU A C 1
ATOM 765 O O . LEU A 1 101 ? -3.634 16.326 -7.893 1.00 87.25 101 LEU A O 1
ATOM 769 N N . LEU A 1 102 ? -1.548 16.769 -8.597 1.00 89.62 102 LEU A N 1
ATOM 770 C CA . LEU A 1 102 ? -1.128 17.448 -7.368 1.00 89.62 102 LEU A CA 1
ATOM 771 C C . LEU A 1 102 ? -1.956 18.714 -7.106 1.00 89.62 102 LEU A C 1
ATOM 773 O O . LEU A 1 102 ? -2.461 18.885 -5.999 1.00 89.62 102 LEU A O 1
ATOM 777 N N . ALA A 1 103 ? -2.161 19.558 -8.124 1.00 86.75 103 ALA A N 1
ATOM 778 C CA . ALA A 1 103 ? -3.009 20.749 -8.017 1.00 86.75 103 ALA A CA 1
ATOM 779 C C . ALA A 1 103 ? -4.471 20.402 -7.680 1.00 86.75 103 ALA A C 1
ATOM 781 O O . ALA A 1 103 ? -5.139 21.137 -6.961 1.00 86.75 103 ALA A O 1
ATOM 782 N N . ALA A 1 104 ? -4.952 19.246 -8.143 1.00 85.12 104 ALA A N 1
ATOM 783 C CA . ALA A 1 104 ? -6.276 18.715 -7.831 1.00 85.12 104 ALA A CA 1
ATOM 784 C C . ALA A 1 104 ? -6.343 17.932 -6.497 1.00 85.12 104 ALA A C 1
ATOM 786 O O . ALA A 1 104 ? -7.370 17.312 -6.194 1.00 85.12 104 ALA A O 1
ATOM 787 N N . GLY A 1 105 ? -5.278 17.975 -5.688 1.00 86.50 105 GLY A N 1
ATOM 788 C CA . GLY A 1 105 ? -5.263 17.500 -4.305 1.00 86.50 105 GLY A CA 1
ATOM 789 C C . GLY A 1 105 ? -4.869 16.035 -4.106 1.00 86.50 105 GLY A C 1
ATOM 790 O O . GLY A 1 105 ? -5.173 15.479 -3.049 1.00 86.50 105 GLY A O 1
ATOM 791 N N . THR A 1 106 ? -4.216 15.384 -5.076 1.00 90.12 106 THR A N 1
ATOM 792 C CA . THR A 1 106 ? -3.638 14.038 -4.881 1.00 90.12 106 THR A CA 1
ATOM 793 C C . THR A 1 106 ? -2.531 14.049 -3.822 1.00 90.12 106 THR A C 1
ATOM 795 O O . THR A 1 106 ? -1.875 15.065 -3.598 1.00 90.12 106 THR A O 1
ATOM 798 N N . CYS A 1 107 ? -2.300 12.898 -3.182 1.00 94.69 107 CYS A N 1
ATOM 799 C CA . CYS A 1 107 ? -1.188 12.703 -2.254 1.00 94.69 107 CYS A CA 1
ATOM 800 C C . CYS A 1 107 ? 0.149 13.139 -2.882 1.00 94.69 107 CYS A C 1
ATOM 802 O O . CYS A 1 107 ? 0.528 12.567 -3.909 1.00 94.69 107 CYS A O 1
ATOM 804 N N . PRO A 1 108 ? 0.869 14.111 -2.291 1.00 96.00 108 PRO A N 1
ATOM 805 C CA . PRO A 1 108 ? 2.144 14.577 -2.806 1.00 96.00 108 PRO A CA 1
ATOM 806 C C . PRO A 1 108 ? 3.269 13.594 -2.487 1.00 96.00 108 PRO A C 1
ATOM 808 O O . PRO A 1 108 ? 3.150 12.738 -1.604 1.00 96.00 108 PRO A O 1
ATOM 811 N N . ASP A 1 109 ? 4.391 13.743 -3.191 1.00 96.69 109 ASP A N 1
ATOM 812 C CA . ASP A 1 109 ? 5.614 13.031 -2.840 1.00 96.69 109 ASP A CA 1
ATOM 813 C C . ASP A 1 109 ? 6.322 13.727 -1.674 1.00 96.69 109 ASP A C 1
ATOM 815 O O . ASP A 1 109 ? 7.036 14.713 -1.843 1.00 96.69 109 ASP A O 1
ATOM 819 N N . VAL A 1 110 ? 6.082 13.218 -0.468 1.00 97.75 110 VAL A N 1
ATOM 820 C CA . VAL A 1 110 ? 6.717 13.680 0.769 1.00 97.75 110 VAL A CA 1
ATOM 821 C C . VAL A 1 110 ? 7.308 12.504 1.545 1.00 97.75 110 VAL A C 1
ATOM 823 O O . VAL A 1 110 ? 6.904 11.348 1.370 1.00 97.75 110 VAL A O 1
ATOM 826 N N . GLY A 1 111 ? 8.281 12.800 2.408 1.00 98.25 111 GLY A N 1
ATOM 827 C CA . GLY A 1 111 ? 8.803 11.849 3.393 1.00 98.25 111 GLY A CA 1
ATOM 828 C C . GLY A 1 111 ? 7.811 11.587 4.534 1.00 98.25 111 GLY A C 1
ATOM 829 O O . GLY A 1 111 ? 6.810 12.292 4.658 1.00 98.25 111 GLY A O 1
ATOM 830 N N . ALA A 1 112 ? 8.108 10.613 5.401 1.00 98.25 112 ALA A N 1
ATOM 831 C CA . ALA A 1 112 ? 7.261 10.253 6.548 1.00 98.25 112 ALA A CA 1
ATOM 832 C C . ALA A 1 112 ? 6.903 11.469 7.428 1.00 98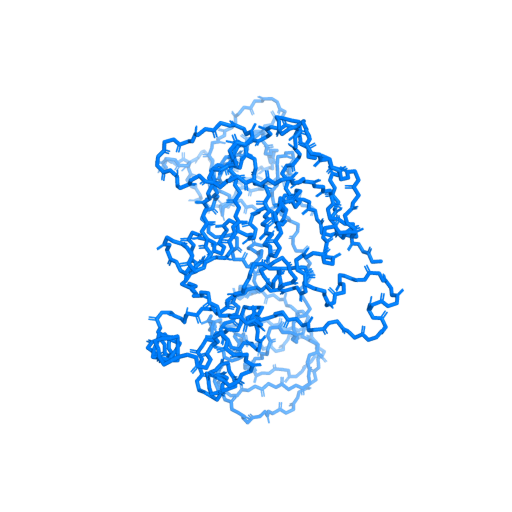.25 112 ALA A C 1
ATOM 834 O O . ALA A 1 112 ? 5.733 11.707 7.724 1.00 98.25 112 ALA A O 1
ATOM 835 N N . ASP A 1 113 ? 7.898 12.293 7.765 1.00 98.56 113 ASP A N 1
ATOM 836 C CA . ASP A 1 113 ? 7.720 13.497 8.591 1.00 98.56 113 ASP A CA 1
ATOM 837 C C . ASP A 1 113 ? 6.923 14.593 7.880 1.00 98.56 113 ASP A C 1
ATOM 839 O O . ASP A 1 113 ? 6.230 15.384 8.516 1.00 98.56 113 ASP A O 1
ATOM 843 N N . GLY A 1 114 ? 7.014 14.651 6.550 1.00 98.50 114 GLY A N 1
ATOM 844 C CA . GLY A 1 114 ? 6.177 15.530 5.741 1.00 98.50 114 GLY A CA 1
ATOM 845 C C . GLY A 1 114 ? 4.731 15.042 5.709 1.00 98.50 114 GLY A C 1
ATOM 846 O O . GLY A 1 114 ? 3.812 15.837 5.873 1.00 98.50 114 GLY A O 1
ATOM 847 N N . MET A 1 115 ? 4.521 13.731 5.567 1.00 98.69 115 MET A N 1
ATOM 848 C CA . MET A 1 115 ? 3.186 13.141 5.496 1.00 98.69 115 MET A CA 1
ATOM 849 C C . MET A 1 115 ? 2.396 13.345 6.791 1.00 98.69 115 MET A C 1
ATOM 851 O O . MET A 1 115 ? 1.236 13.746 6.723 1.00 98.69 115 MET A O 1
ATOM 855 N N . ILE A 1 116 ? 3.008 13.148 7.964 1.00 98.69 116 ILE A N 1
ATOM 856 C CA . ILE A 1 116 ? 2.300 13.368 9.236 1.00 98.69 116 ILE A CA 1
ATOM 857 C C . ILE A 1 116 ? 1.918 14.841 9.444 1.00 98.69 116 ILE A C 1
ATOM 859 O O . ILE A 1 116 ? 0.860 15.114 9.998 1.00 98.69 116 ILE A O 1
ATOM 863 N N . LYS A 1 117 ? 2.717 15.801 8.950 1.00 98.56 117 LYS A N 1
ATOM 864 C CA . LYS A 1 117 ? 2.382 17.239 9.006 1.00 98.56 117 LYS A CA 1
ATOM 865 C C . LYS A 1 117 ? 1.164 17.596 8.154 1.00 98.56 117 LYS A C 1
ATOM 867 O O . LYS A 1 117 ? 0.504 18.588 8.435 1.00 98.56 117 LYS A O 1
ATOM 872 N N . LEU A 1 118 ? 0.890 16.810 7.114 1.00 98.44 118 LEU A N 1
ATOM 873 C CA . LEU A 1 118 ? -0.285 16.979 6.260 1.00 98.44 118 LEU A CA 1
ATOM 874 C C . LEU A 1 118 ? -1.521 16.266 6.819 1.00 98.44 118 LEU A C 1
ATOM 876 O O . LEU A 1 118 ? -2.628 16.560 6.375 1.00 98.44 118 LEU A O 1
ATOM 880 N N . CYS A 1 119 ? -1.356 15.326 7.754 1.00 98.62 119 CYS A N 1
ATOM 881 C CA . CYS A 1 119 ? -2.478 14.620 8.359 1.00 98.62 119 CYS A CA 1
ATOM 882 C C . CYS A 1 119 ? -3.388 15.576 9.140 1.00 98.62 119 CYS A C 1
ATOM 884 O O . CYS A 1 119 ? -2.957 16.595 9.676 1.00 98.62 119 CYS A O 1
ATOM 886 N N . LYS A 1 120 ? -4.671 15.223 9.197 1.00 98.19 120 LYS A N 1
ATOM 887 C CA . LYS A 1 120 ? -5.686 15.908 10.000 1.00 98.19 120 LYS A CA 1
ATOM 888 C C . LYS A 1 120 ? -5.814 15.238 11.359 1.00 98.19 120 LYS A C 1
ATOM 890 O O . LYS A 1 120 ? -5.470 14.066 11.491 1.00 98.19 120 LYS A O 1
ATOM 895 N N . ASP A 1 121 ? -6.343 15.970 12.332 1.00 97.62 121 ASP A N 1
ATOM 896 C CA . ASP A 1 121 ? -6.629 15.459 13.678 1.00 97.62 121 ASP A CA 1
ATOM 897 C C . ASP A 1 121 ? -5.409 14.758 14.308 1.00 97.62 121 ASP A C 1
ATOM 899 O O . ASP A 1 121 ? -5.525 13.695 14.912 1.00 97.62 121 ASP A O 1
ATOM 903 N N . VAL A 1 122 ? -4.212 15.324 14.101 1.00 98.38 122 VAL A N 1
ATOM 904 C CA . VAL A 1 122 ? -2.969 14.718 14.585 1.00 98.38 122 VAL A CA 1
ATOM 905 C C . VAL A 1 122 ? -2.942 14.750 16.108 1.00 98.38 122 VAL A C 1
ATOM 907 O O . VAL A 1 122 ? -3.031 15.820 16.707 1.00 98.38 122 VAL A O 1
ATOM 910 N N . SER A 1 123 ? -2.752 13.586 16.723 1.00 98.06 123 SER A N 1
ATOM 911 C CA . SER A 1 123 ? -2.759 13.422 18.175 1.00 98.06 123 SER A CA 1
ATOM 912 C C . SER A 1 123 ? -1.569 12.594 18.662 1.00 98.06 123 SER A C 1
ATOM 914 O O . SER A 1 123 ? -1.017 11.770 17.931 1.00 98.06 123 SER A O 1
ATOM 916 N N . THR A 1 124 ? -1.157 12.834 19.908 1.00 98.19 124 THR A N 1
ATOM 917 C CA . THR A 1 124 ? -0.158 12.050 20.661 1.00 98.19 124 THR A CA 1
ATOM 918 C C . THR A 1 124 ? -0.803 11.108 21.688 1.00 98.19 124 THR A C 1
ATOM 920 O O . THR A 1 124 ? -0.113 10.315 22.332 1.00 98.19 124 THR A O 1
ATOM 923 N N . THR A 1 125 ? -2.124 11.191 21.857 1.00 95.31 125 THR A N 1
ATOM 924 C CA . THR A 1 125 ? -2.942 10.416 22.803 1.00 95.31 125 THR A CA 1
ATOM 925 C C . THR A 1 125 ? -4.194 9.882 22.100 1.00 95.31 125 THR A C 1
ATOM 927 O O . THR A 1 125 ? -4.428 10.193 20.940 1.00 95.31 125 THR A O 1
ATOM 930 N N . GLY A 1 126 ? -5.029 9.087 22.780 1.00 93.75 126 GLY A N 1
ATOM 931 C CA . GLY A 1 126 ? -6.292 8.620 22.187 1.00 93.75 126 GLY A CA 1
ATOM 932 C C . GLY A 1 126 ? -6.153 7.409 21.259 1.00 93.75 126 GLY A C 1
ATOM 933 O O . GLY A 1 126 ? -7.035 7.151 20.449 1.00 93.75 126 GLY A O 1
ATOM 934 N N . TRP A 1 127 ? -5.088 6.618 21.416 1.00 92.31 127 TRP A N 1
ATOM 935 C CA . TRP A 1 127 ? -4.787 5.432 20.602 1.00 92.31 127 TRP A CA 1
ATOM 936 C C . TRP A 1 127 ? -5.940 4.419 20.487 1.00 92.31 127 TRP A C 1
ATOM 938 O O . TRP A 1 127 ? -6.110 3.794 19.445 1.00 92.31 127 TRP A O 1
ATOM 948 N N . ALA A 1 128 ? -6.758 4.260 21.532 1.00 84.62 128 ALA A N 1
ATOM 949 C CA . ALA A 1 128 ? -7.924 3.370 21.510 1.00 84.62 128 ALA A CA 1
ATOM 950 C C . ALA A 1 128 ? -9.072 3.878 20.612 1.00 84.62 128 ALA A C 1
ATOM 952 O O . ALA A 1 128 ? -9.908 3.088 20.185 1.00 84.62 128 ALA A O 1
ATOM 953 N N . ALA A 1 129 ? -9.106 5.181 20.316 1.00 87.56 129 ALA A N 1
ATOM 954 C CA . ALA A 1 129 ? -10.137 5.826 19.507 1.00 87.56 129 ALA A CA 1
ATOM 955 C C . ALA A 1 129 ? -9.743 5.985 18.027 1.00 87.56 129 ALA A C 1
ATOM 957 O O . ALA A 1 129 ? -10.530 6.522 17.248 1.00 87.56 129 ALA A O 1
ATOM 958 N N . MET A 1 130 ? -8.548 5.527 17.631 1.00 92.25 130 MET A N 1
ATOM 959 C CA . MET A 1 130 ? -8.105 5.583 16.237 1.00 92.25 130 MET A CA 1
ATOM 960 C C . MET A 1 130 ? -9.077 4.852 15.311 1.00 92.25 130 MET A C 1
ATOM 962 O O . MET A 1 130 ? -9.566 3.755 15.620 1.00 92.25 130 MET A O 1
ATOM 966 N N . LEU A 1 131 ? -9.295 5.438 14.137 1.00 91.00 131 LEU A N 1
ATOM 967 C CA . LEU A 1 131 ? -10.018 4.804 13.045 1.00 91.00 131 LEU A CA 1
ATOM 968 C C . LEU A 1 131 ? -9.048 4.008 12.161 1.00 91.00 131 LEU A C 1
ATOM 970 O O . LEU A 1 131 ? -7.981 4.524 11.810 1.00 91.00 131 LEU A O 1
ATOM 974 N N . PRO A 1 132 ? -9.399 2.778 11.741 1.00 92.00 132 PRO A N 1
ATOM 975 C CA . PRO A 1 132 ? -8.662 2.084 10.691 1.00 92.00 132 PRO A CA 1
ATOM 976 C C . PRO A 1 132 ? -8.468 2.988 9.461 1.00 92.00 132 PRO A C 1
ATOM 978 O O . PRO A 1 132 ? -9.376 3.717 9.061 1.00 92.00 132 PRO A O 1
ATOM 981 N N . GLY A 1 133 ? -7.266 2.970 8.889 1.00 93.38 133 GLY A N 1
ATOM 982 C CA . GLY A 1 133 ? -6.828 3.851 7.805 1.00 93.38 133 GLY A CA 1
ATOM 983 C C . GLY A 1 133 ? -6.025 5.072 8.265 1.00 93.38 133 GLY A C 1
ATOM 984 O O . GLY A 1 133 ? -5.351 5.681 7.433 1.00 93.38 133 GLY A O 1
ATOM 985 N N . GLU A 1 134 ? -6.045 5.417 9.559 1.00 98.38 134 GLU A N 1
ATOM 986 C CA . GLU A 1 134 ? -5.213 6.498 10.098 1.00 98.38 134 GLU A CA 1
ATOM 987 C C . GLU A 1 134 ? -3.721 6.193 9.944 1.00 98.38 134 GLU A C 1
ATOM 989 O O . GLU A 1 134 ? -3.273 5.050 10.050 1.00 98.38 134 GLU A O 1
ATOM 994 N N . ALA A 1 135 ? -2.926 7.236 9.719 1.00 98.81 135 ALA A N 1
ATOM 995 C CA . ALA A 1 135 ? -1.482 7.125 9.769 1.00 98.81 135 ALA A CA 1
ATOM 996 C C . ALA A 1 135 ? -1.023 7.010 11.225 1.00 98.81 135 ALA A C 1
ATOM 998 O O . ALA A 1 135 ? -1.461 7.784 12.072 1.00 98.81 135 ALA A O 1
ATOM 999 N N . VAL A 1 136 ? -0.084 6.108 11.494 1.00 98.88 136 VAL A N 1
ATOM 1000 C CA . VAL A 1 136 ? 0.686 6.052 12.746 1.00 98.88 136 VAL A CA 1
ATOM 1001 C C . VAL A 1 136 ? 2.129 6.426 12.444 1.00 98.88 136 VAL A C 1
ATOM 1003 O O . VAL A 1 136 ? 2.678 6.003 11.429 1.00 98.88 136 VAL A O 1
ATOM 1006 N N . TRP A 1 137 ? 2.743 7.260 13.277 1.00 98.88 137 TRP A N 1
ATOM 1007 C CA . TRP A 1 137 ? 4.023 7.892 12.962 1.00 98.88 137 TRP A CA 1
ATOM 1008 C C . TRP A 1 137 ? 4.947 7.989 14.177 1.00 98.88 137 TRP A C 1
ATOM 1010 O O . TRP A 1 137 ? 4.512 8.191 15.312 1.00 98.88 137 TRP A O 1
ATOM 1020 N N . CYS A 1 138 ? 6.245 7.845 13.926 1.00 98.50 138 CYS A N 1
ATOM 1021 C CA . CYS A 1 138 ? 7.338 8.266 14.799 1.00 98.50 138 CYS A CA 1
ATOM 1022 C C . CYS A 1 138 ? 8.423 8.916 13.929 1.00 98.50 138 CYS A C 1
ATOM 1024 O O . CYS A 1 138 ? 8.400 8.750 12.716 1.00 98.50 138 CYS A O 1
ATOM 1026 N N . SER A 1 139 ? 9.383 9.635 14.517 1.00 97.94 139 SER A N 1
ATOM 1027 C CA . SER A 1 139 ? 10.400 10.368 13.739 1.00 97.94 139 SER A CA 1
ATOM 1028 C C . SER A 1 139 ? 11.030 9.509 12.631 1.00 97.94 139 SER A C 1
ATOM 1030 O O . SER A 1 139 ? 11.575 8.439 12.911 1.00 97.94 139 SER A O 1
ATOM 1032 N N . GLY A 1 140 ? 10.900 9.950 11.377 1.00 97.50 140 GLY A N 1
ATOM 1033 C CA . GLY A 1 140 ? 11.422 9.279 10.186 1.00 97.50 140 GLY A CA 1
ATOM 1034 C C . GLY A 1 140 ? 10.652 8.042 9.705 1.00 97.50 140 GLY A C 1
ATOM 1035 O O . GLY A 1 140 ? 11.070 7.431 8.721 1.00 97.50 140 GLY A O 1
ATOM 1036 N N . HIS A 1 141 ? 9.546 7.643 10.343 1.00 98.75 141 HIS A N 1
ATOM 1037 C CA . HIS A 1 141 ? 8.842 6.394 10.028 1.00 98.75 141 HIS A CA 1
ATOM 1038 C C . HIS A 1 141 ? 7.321 6.505 10.164 1.00 98.75 141 HIS A C 1
ATOM 1040 O O . HIS A 1 141 ? 6.802 7.168 11.058 1.00 98.75 141 HIS A O 1
ATOM 1046 N N . ILE A 1 142 ? 6.589 5.826 9.284 1.00 98.88 142 ILE A N 1
ATOM 1047 C CA . ILE A 1 142 ? 5.127 5.903 9.215 1.00 98.88 142 ILE A CA 1
ATOM 1048 C C . ILE A 1 142 ? 4.523 4.554 8.815 1.00 98.88 142 ILE A C 1
ATOM 1050 O O . ILE A 1 142 ? 5.163 3.751 8.134 1.00 98.88 142 ILE A O 1
ATOM 1054 N N . GLY A 1 143 ? 3.294 4.305 9.244 1.00 98.81 143 GLY A N 1
ATOM 1055 C CA . GLY A 1 143 ? 2.493 3.140 8.887 1.00 98.81 143 GLY A CA 1
ATOM 1056 C C . GLY A 1 143 ? 1.009 3.490 8.848 1.00 98.81 143 GLY A C 1
ATOM 1057 O O . GLY A 1 143 ? 0.630 4.649 9.023 1.00 98.81 143 GLY A O 1
ATOM 1058 N N . VAL A 1 144 ? 0.173 2.482 8.627 1.00 98.81 144 VAL A N 1
ATOM 1059 C CA . VAL A 1 144 ? -1.289 2.614 8.594 1.00 98.81 144 VAL A CA 1
ATOM 1060 C C . VAL A 1 144 ? -1.876 1.774 9.714 1.00 98.81 144 VAL A C 1
ATOM 1062 O O . VAL A 1 144 ? -1.635 0.570 9.762 1.00 98.81 144 VAL A O 1
ATOM 1065 N N . TYR A 1 145 ? -2.647 2.389 10.604 1.00 98.19 145 TYR A N 1
ATOM 1066 C CA . TYR A 1 145 ? -3.447 1.670 11.584 1.00 98.19 145 TYR A CA 1
ATOM 1067 C C . TYR A 1 145 ? -4.527 0.863 10.866 1.00 98.19 145 TYR A C 1
ATOM 1069 O O . TYR A 1 145 ? -5.281 1.410 10.064 1.00 98.19 145 TYR A O 1
ATOM 1077 N N . ILE A 1 146 ? -4.607 -0.436 11.141 1.00 93.38 146 ILE A N 1
ATOM 1078 C CA . ILE A 1 146 ? -5.562 -1.337 10.481 1.00 93.38 146 ILE A CA 1
ATOM 1079 C C . ILE A 1 146 ? -6.696 -1.781 11.404 1.00 93.38 146 ILE A C 1
ATOM 1081 O O . ILE A 1 146 ? -7.532 -2.562 10.979 1.00 93.38 146 ILE A O 1
ATOM 1085 N N . GLY A 1 147 ? -6.758 -1.273 12.637 1.00 86.25 147 GLY A N 1
ATOM 1086 C CA . GLY A 1 147 ? -7.738 -1.716 13.624 1.00 86.25 147 GLY A CA 1
ATOM 1087 C C . GLY A 1 147 ? -7.156 -2.679 14.655 1.00 86.25 147 GLY A C 1
ATOM 1088 O O . GLY A 1 147 ? -6.011 -3.121 14.544 1.00 86.25 147 GLY A O 1
ATOM 1089 N N . ASN A 1 148 ? -7.930 -2.972 15.700 1.00 82.69 148 ASN A N 1
ATOM 1090 C CA . ASN A 1 148 ? -7.578 -3.931 16.756 1.00 82.69 148 ASN A CA 1
ATOM 1091 C C . ASN A 1 148 ? -6.193 -3.766 17.420 1.00 82.69 148 ASN A C 1
ATOM 1093 O O . ASN A 1 148 ? -5.618 -4.720 17.957 1.00 82.69 148 ASN A O 1
ATOM 1097 N N . GLY A 1 149 ? -5.660 -2.543 17.455 1.00 86.25 149 GLY A N 1
ATOM 1098 C CA . GLY A 1 149 ? -4.325 -2.267 17.992 1.00 86.25 149 GLY A CA 1
ATOM 1099 C C . GLY A 1 149 ? -3.179 -2.721 17.082 1.00 86.25 149 GLY A C 1
ATOM 1100 O O . GLY A 1 149 ? -2.058 -2.875 17.563 1.00 86.25 149 GLY A O 1
ATOM 1101 N N . LEU A 1 150 ? -3.441 -2.947 15.794 1.00 93.69 150 LEU A N 1
ATOM 1102 C CA . LEU A 1 150 ? -2.464 -3.365 14.791 1.00 93.69 150 LEU A CA 1
ATOM 1103 C C . LEU A 1 150 ? -2.259 -2.283 13.726 1.00 93.69 150 LEU A C 1
ATOM 1105 O O . LEU A 1 150 ? -3.160 -1.510 13.404 1.00 93.69 150 LEU A O 1
ATOM 1109 N N . ALA A 1 151 ? -1.066 -2.252 13.144 1.00 97.38 151 ALA A N 1
ATOM 1110 C CA . ALA A 1 151 ? -0.711 -1.396 12.024 1.00 97.38 151 ALA A CA 1
ATOM 1111 C C . ALA A 1 151 ? 0.072 -2.180 10.967 1.00 97.38 151 ALA A C 1
ATOM 1113 O O . ALA A 1 151 ? 0.763 -3.146 11.284 1.00 97.38 151 ALA A O 1
ATOM 1114 N N . VAL A 1 152 ? -0.005 -1.736 9.714 1.00 98.44 152 VAL A N 1
ATOM 1115 C CA . VAL A 1 152 ? 0.902 -2.169 8.648 1.00 98.44 152 VAL A CA 1
ATOM 1116 C C . VAL A 1 152 ? 1.996 -1.127 8.462 1.00 98.44 152 VAL A C 1
ATOM 1118 O O . VAL A 1 152 ? 1.734 0.074 8.378 1.00 98.44 152 VAL A O 1
ATOM 1121 N N . GLU A 1 153 ? 3.234 -1.592 8.343 1.00 98.50 153 GLU A N 1
ATOM 1122 C CA . GLU A 1 153 ? 4.408 -0.769 8.071 1.00 98.50 153 GLU A CA 1
ATOM 1123 C C . GLU A 1 153 ? 5.392 -1.501 7.153 1.00 98.50 153 GLU A C 1
ATOM 1125 O O . GLU A 1 153 ? 5.440 -2.728 7.129 1.00 98.50 153 GLU A O 1
ATOM 1130 N N . CYS A 1 154 ? 6.231 -0.757 6.430 1.00 98.62 154 CYS A N 1
ATOM 1131 C CA . CYS A 1 154 ? 7.401 -1.325 5.763 1.00 98.62 154 CYS A CA 1
ATOM 1132 C C . CYS A 1 154 ? 8.663 -0.899 6.506 1.00 98.62 154 CYS A C 1
ATOM 1134 O O . CYS A 1 154 ? 8.959 0.294 6.576 1.00 98.62 154 CYS A O 1
ATOM 1136 N N . SER A 1 155 ? 9.412 -1.848 7.067 1.00 96.88 155 SER A N 1
ATOM 1137 C CA . SER A 1 155 ? 10.587 -1.540 7.890 1.00 96.88 155 SER A CA 1
ATOM 1138 C C . SER A 1 155 ? 11.696 -2.571 7.695 1.00 96.88 155 SER A C 1
ATOM 1140 O O . SER A 1 155 ? 11.385 -3.758 7.577 1.00 96.88 155 SER A O 1
ATOM 1142 N N . PRO A 1 156 ? 12.983 -2.164 7.731 1.00 95.19 156 PRO A N 1
ATOM 1143 C CA . PRO A 1 156 ? 14.091 -3.111 7.795 1.00 95.19 156 PRO A CA 1
ATOM 1144 C C . PRO A 1 156 ? 14.151 -3.843 9.143 1.00 95.19 156 PRO A C 1
ATOM 1146 O O . PRO A 1 156 ? 14.818 -4.866 9.260 1.00 95.19 156 PRO A O 1
ATOM 1149 N N . ARG A 1 157 ? 13.464 -3.324 10.170 1.00 93.12 157 ARG A N 1
ATOM 1150 C CA . ARG A 1 157 ? 13.389 -3.946 11.490 1.00 93.12 157 ARG A CA 1
ATOM 1151 C C . ARG A 1 157 ? 12.548 -5.227 11.421 1.00 93.12 157 ARG A C 1
ATOM 1153 O O . ARG A 1 157 ? 11.494 -5.235 10.787 1.00 93.12 157 ARG A O 1
ATOM 1160 N N . TRP A 1 158 ? 13.015 -6.268 12.111 1.00 94.88 158 TRP A N 1
ATOM 1161 C CA . TRP A 1 158 ? 12.420 -7.608 12.197 1.00 94.88 158 TRP A CA 1
ATOM 1162 C C . TRP A 1 158 ? 12.431 -8.378 10.873 1.00 94.88 158 TRP A C 1
ATOM 1164 O O . TRP A 1 158 ? 13.373 -9.114 10.611 1.00 94.88 158 TRP A O 1
ATOM 1174 N N . GLU A 1 159 ? 11.416 -8.188 10.034 1.00 92.38 159 GLU A N 1
ATOM 1175 C CA . GLU A 1 159 ? 11.182 -9.015 8.843 1.00 92.38 159 GLU A CA 1
ATOM 1176 C C . GLU A 1 159 ? 11.730 -8.397 7.546 1.00 92.38 159 GLU A C 1
ATOM 1178 O O . GLU A 1 159 ? 11.670 -9.015 6.486 1.00 92.38 159 GLU A O 1
ATOM 1183 N N . ASN A 1 160 ? 12.247 -7.164 7.609 1.00 95.94 160 ASN A N 1
ATOM 1184 C CA . ASN A 1 160 ? 12.814 -6.440 6.467 1.00 95.94 160 ASN A CA 1
ATOM 1185 C C . ASN A 1 160 ? 11.869 -6.314 5.254 1.00 95.94 160 ASN A C 1
ATOM 1187 O O . ASN A 1 160 ? 12.300 -6.377 4.102 1.00 95.94 160 ASN A O 1
ATOM 1191 N N . LYS A 1 161 ? 10.572 -6.133 5.514 1.00 96.62 161 LYS A N 1
ATOM 1192 C CA . LYS A 1 161 ? 9.490 -6.163 4.520 1.00 96.62 161 LYS A CA 1
ATOM 1193 C C . LYS A 1 161 ? 8.281 -5.337 4.978 1.00 96.62 161 LYS A C 1
ATOM 1195 O O . LYS A 1 161 ? 8.329 -4.695 6.036 1.00 96.62 161 LYS A O 1
ATOM 1200 N N . VAL A 1 162 ? 7.207 -5.352 4.187 1.00 98.44 162 VAL A N 1
ATOM 1201 C CA . VAL A 1 162 ? 5.880 -4.904 4.634 1.00 98.44 162 VAL A CA 1
ATOM 1202 C C . VAL A 1 162 ? 5.311 -5.933 5.609 1.00 98.44 162 VAL A C 1
ATOM 1204 O O . VAL A 1 162 ? 5.212 -7.111 5.285 1.00 98.44 162 VAL A O 1
ATOM 1207 N N . GLN A 1 163 ? 4.972 -5.501 6.816 1.00 97.44 163 GLN A N 1
ATOM 1208 C CA . GLN A 1 163 ? 4.647 -6.380 7.935 1.00 97.44 163 GLN A CA 1
ATOM 1209 C C . GLN A 1 163 ? 3.570 -5.764 8.830 1.00 97.44 163 GLN A C 1
ATOM 1211 O O . GLN A 1 163 ? 3.369 -4.548 8.830 1.00 97.44 163 GLN A O 1
ATOM 1216 N N . ILE A 1 164 ? 2.893 -6.618 9.598 1.00 95.50 164 ILE A N 1
ATOM 1217 C CA . ILE A 1 164 ? 1.898 -6.210 10.593 1.00 95.50 164 ILE A CA 1
ATOM 1218 C C . ILE A 1 164 ? 2.575 -6.147 11.962 1.00 95.50 164 ILE A C 1
ATOM 1220 O O . ILE A 1 164 ? 3.242 -7.099 12.372 1.00 95.50 164 ILE A O 1
ATOM 1224 N N . THR A 1 165 ? 2.387 -5.041 12.675 1.00 94.31 165 THR A N 1
ATOM 1225 C CA . THR A 1 165 ? 2.936 -4.814 14.014 1.00 94.31 165 THR A CA 1
ATOM 1226 C C . THR A 1 165 ? 1.861 -4.319 14.972 1.00 94.31 165 THR A C 1
ATOM 1228 O O . THR A 1 165 ? 0.868 -3.714 14.571 1.00 94.31 165 THR A O 1
ATOM 1231 N N . ALA A 1 166 ? 2.046 -4.583 16.262 1.00 93.81 166 ALA A N 1
ATOM 1232 C CA . ALA A 1 166 ? 1.204 -4.021 17.304 1.00 93.81 166 ALA A CA 1
ATOM 1233 C C . ALA A 1 166 ? 1.547 -2.544 17.534 1.00 93.81 166 ALA A C 1
ATOM 1235 O O . ALA A 1 166 ? 2.722 -2.166 17.609 1.00 93.81 166 ALA A O 1
ATOM 1236 N N . VAL A 1 167 ? 0.517 -1.721 17.707 1.00 95.38 167 VAL A N 1
ATOM 1237 C CA . VAL A 1 167 ? 0.628 -0.324 18.128 1.00 95.38 167 VAL A CA 1
ATOM 1238 C C . VAL A 1 167 ? 0.763 -0.298 19.646 1.00 95.38 167 VAL A C 1
ATOM 1240 O O . VAL A 1 167 ? -0.199 -0.577 20.354 1.00 95.38 167 VAL A O 1
ATOM 1243 N N . ALA A 1 168 ? 1.935 0.077 20.167 1.00 95.81 168 ALA A N 1
ATOM 1244 C CA . ALA A 1 168 ? 2.199 0.045 21.611 1.00 95.81 168 ALA A CA 1
ATOM 1245 C C . ALA A 1 168 ? 1.186 0.860 22.437 1.00 95.81 168 ALA A C 1
ATOM 1247 O O . ALA A 1 168 ? 0.823 0.441 23.533 1.00 95.81 168 ALA A O 1
A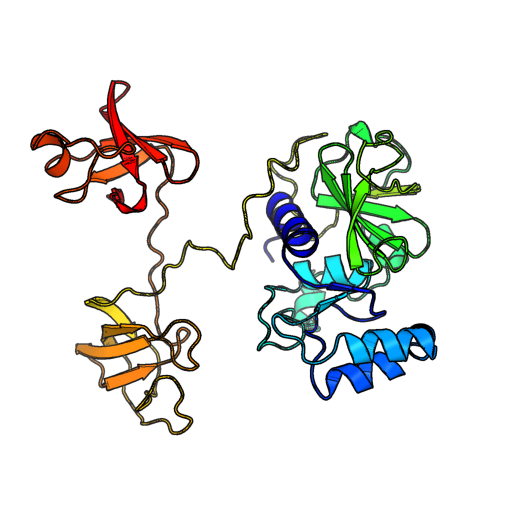TOM 1248 N N . GLY A 1 169 ? 0.696 1.985 21.900 1.00 91.69 169 GLY A N 1
ATOM 1249 C CA . GLY A 1 169 ? -0.341 2.809 22.532 1.00 91.69 169 GLY A CA 1
ATOM 1250 C C . GLY A 1 169 ? -1.697 2.107 22.705 1.00 91.69 169 GLY A C 1
ATOM 1251 O O . GLY A 1 169 ? -2.499 2.535 23.527 1.00 91.69 169 GLY A O 1
ATOM 1252 N N . CYS A 1 170 ? -1.935 1.007 21.983 1.00 89.81 170 CYS A N 1
ATOM 1253 C CA . CYS A 1 170 ? -3.099 0.123 22.117 1.00 89.81 170 CYS A CA 1
ATOM 1254 C C . CYS A 1 170 ? -2.787 -1.156 22.924 1.00 89.81 170 CYS A C 1
ATOM 1256 O O . CYS A 1 170 ? -3.614 -2.067 22.981 1.00 89.81 170 CYS A O 1
ATOM 1258 N N . GLY A 1 171 ? -1.591 -1.249 23.515 1.00 87.50 171 GLY A N 1
ATOM 1259 C CA . GLY A 1 171 ? -1.088 -2.437 24.200 1.00 87.50 171 GLY A CA 1
ATOM 1260 C C . GLY A 1 171 ? -0.349 -3.420 23.285 1.00 87.50 171 GLY A C 1
ATOM 1261 O O . GLY A 1 171 ? -0.428 -3.374 22.058 1.00 87.50 171 GLY A O 1
ATOM 1262 N N . LYS A 1 172 ? 0.403 -4.339 23.903 1.00 88.12 172 LYS A N 1
ATOM 1263 C CA . LYS A 1 172 ? 1.081 -5.435 23.190 1.00 88.12 172 LYS A CA 1
ATOM 1264 C C . LYS A 1 172 ? 0.050 -6.428 22.645 1.00 88.12 172 LYS A C 1
ATOM 1266 O O . LYS A 1 172 ? -0.981 -6.660 23.273 1.00 88.12 172 LYS A O 1
ATOM 1271 N N . LYS A 1 173 ? 0.361 -7.066 21.514 1.00 81.81 173 LYS A N 1
ATOM 1272 C CA . LYS A 1 173 ? -0.456 -8.140 20.929 1.00 81.81 173 LYS A CA 1
ATOM 1273 C C . LYS A 1 173 ? 0.397 -9.390 20.753 1.00 81.81 173 LYS A C 1
ATOM 1275 O O . LYS A 1 173 ? 1.484 -9.321 20.183 1.00 81.81 173 LYS A O 1
ATOM 1280 N N . ALA A 1 174 ? -0.083 -10.518 21.272 1.00 82.19 174 ALA A N 1
ATOM 1281 C CA . ALA A 1 174 ? 0.607 -11.796 21.137 1.00 82.19 174 ALA A CA 1
ATOM 1282 C C . ALA A 1 174 ? 0.798 -12.142 19.651 1.00 82.19 174 ALA A C 1
ATOM 1284 O O . ALA A 1 174 ? -0.094 -11.906 18.841 1.00 82.19 174 ALA A O 1
ATOM 1285 N N . GLY A 1 175 ? 1.976 -12.658 19.295 1.00 82.00 175 GLY A N 1
ATOM 1286 C CA . GLY A 1 175 ? 2.320 -12.992 17.909 1.00 82.00 175 GLY A CA 1
ATOM 1287 C C . GLY A 1 175 ? 2.763 -11.812 17.033 1.00 82.00 175 GLY A C 1
ATOM 1288 O O . GLY A 1 175 ? 3.170 -12.044 15.899 1.00 82.00 175 GLY A O 1
ATOM 1289 N N . TYR A 1 176 ? 2.754 -10.572 17.540 1.00 85.75 176 TYR A N 1
ATOM 1290 C CA . TYR A 1 176 ? 3.171 -9.394 16.774 1.00 85.75 176 TYR A CA 1
ATOM 1291 C C . TYR A 1 176 ? 4.337 -8.653 17.425 1.00 85.75 176 TYR A C 1
ATOM 1293 O O . TYR A 1 176 ? 4.324 -8.322 18.615 1.00 85.75 176 TYR A O 1
ATOM 1301 N N . ASN A 1 177 ? 5.322 -8.289 16.602 1.00 93.62 177 ASN A N 1
ATOM 1302 C CA . ASN A 1 177 ? 6.306 -7.283 16.985 1.00 93.62 177 ASN A CA 1
ATOM 1303 C C . ASN A 1 177 ? 5.587 -5.979 17.342 1.00 93.62 177 ASN A C 1
ATOM 1305 O O . ASN A 1 177 ? 4.627 -5.594 16.682 1.00 93.62 177 ASN A O 1
ATOM 1309 N N . THR A 1 178 ? 6.037 -5.299 18.395 1.00 95.06 178 THR A N 1
ATOM 1310 C CA . THR A 1 178 ? 5.375 -4.088 18.895 1.00 95.06 178 THR A CA 1
ATOM 1311 C C . THR A 1 178 ? 6.197 -2.851 18.564 1.00 95.06 178 THR A C 1
ATOM 1313 O O . THR A 1 178 ? 7.393 -2.794 18.867 1.00 95.06 178 THR A O 1
ATOM 1316 N N . ARG A 1 179 ? 5.547 -1.837 17.985 1.00 97.38 179 ARG A N 1
ATOM 1317 C CA . ARG A 1 179 ? 6.143 -0.531 17.710 1.00 97.38 179 ARG A CA 1
ATOM 1318 C C . ARG A 1 179 ? 5.516 0.563 18.561 1.00 97.38 179 ARG A C 1
ATOM 1320 O O . ARG A 1 179 ? 4.297 0.720 18.610 1.00 97.38 179 ARG A O 1
ATOM 1327 N N . THR A 1 180 ? 6.380 1.376 19.162 1.00 98.19 180 THR A N 1
ATOM 1328 C CA . THR A 1 180 ? 5.992 2.635 19.798 1.00 98.19 180 THR A CA 1
ATOM 1329 C C . THR A 1 180 ? 5.914 3.735 18.749 1.00 98.19 180 THR A C 1
ATOM 1331 O O . THR A 1 180 ? 6.933 4.188 18.229 1.00 98.19 180 THR A O 1
ATOM 1334 N N . TRP A 1 181 ? 4.691 4.148 18.442 1.00 98.50 181 TRP A N 1
ATOM 1335 C CA . TRP A 1 181 ? 4.393 5.320 17.630 1.00 98.50 181 TRP A CA 1
ATOM 1336 C C . TRP A 1 181 ? 4.217 6.536 18.546 1.00 98.50 181 TRP A C 1
ATOM 1338 O O . TRP A 1 181 ? 3.786 6.387 19.687 1.00 98.50 181 TRP A O 1
ATOM 1348 N N . THR A 1 182 ? 4.579 7.728 18.077 1.00 98.50 182 THR A N 1
ATOM 1349 C CA . THR A 1 182 ? 4.495 8.966 18.873 1.00 98.50 182 THR A CA 1
ATOM 1350 C C . THR A 1 182 ? 3.338 9.862 18.456 1.00 98.50 182 THR A C 1
ATOM 1352 O O . THR A 1 182 ? 2.918 10.701 19.249 1.00 98.50 182 THR A O 1
ATOM 1355 N N . LYS A 1 183 ? 2.817 9.694 17.234 1.00 98.69 183 LYS A N 1
ATOM 1356 C CA . LYS A 1 183 ? 1.622 10.385 16.739 1.00 98.69 183 LYS A CA 1
ATOM 1357 C C . LYS A 1 183 ? 0.752 9.459 15.899 1.00 98.69 183 LYS A C 1
ATOM 1359 O O . LYS A 1 183 ? 1.255 8.500 15.314 1.00 98.69 183 LYS A O 1
ATOM 1364 N N . HIS A 1 184 ? -0.518 9.807 15.776 1.00 98.69 184 HIS A N 1
ATOM 1365 C CA . HIS A 1 184 ? -1.394 9.314 14.721 1.00 98.69 184 HIS A CA 1
ATOM 1366 C C . HIS A 1 184 ? -2.198 10.464 14.110 1.00 98.69 184 HIS A C 1
ATOM 1368 O O . HIS A 1 184 ? -2.194 11.568 14.655 1.00 98.69 184 HIS A O 1
ATOM 1374 N N . GLY A 1 185 ? -2.843 10.234 12.969 1.00 98.38 185 GLY A N 1
ATOM 1375 C CA . GLY A 1 185 ? -3.730 11.215 12.350 1.00 98.38 185 GLY A CA 1
ATOM 1376 C C . GLY A 1 185 ? -4.347 10.735 11.040 1.00 98.38 185 GLY A C 1
ATOM 1377 O O . GLY A 1 185 ? -3.888 9.785 10.404 1.00 98.38 185 GLY A O 1
ATOM 1378 N N . LYS A 1 186 ? -5.393 11.427 10.595 1.00 98.56 186 LYS A N 1
ATOM 1379 C CA . LYS A 1 186 ? -6.155 11.077 9.394 1.00 98.56 186 LYS A CA 1
ATOM 1380 C C . LYS A 1 186 ? -5.463 11.573 8.130 1.00 98.56 186 LYS A C 1
ATOM 1382 O O . LYS A 1 186 ? -5.284 12.776 7.928 1.00 98.56 186 LYS A O 1
ATOM 1387 N N . LEU A 1 187 ? -5.151 10.649 7.225 1.00 98.38 187 LEU A N 1
ATOM 1388 C CA . LEU A 1 187 ? -4.669 10.972 5.880 1.00 98.38 187 LEU A CA 1
ATOM 1389 C C . LEU A 1 187 ? -5.716 11.815 5.116 1.00 98.38 187 LEU A C 1
ATOM 1391 O O . LEU A 1 187 ? -6.848 11.355 4.949 1.00 98.38 187 LEU A O 1
ATOM 1395 N N . PRO A 1 188 ? -5.383 13.010 4.584 1.00 97.12 188 PRO A N 1
ATOM 1396 C CA . PRO A 1 188 ? -6.364 13.888 3.931 1.00 97.12 188 PRO A CA 1
ATOM 1397 C C . PRO A 1 188 ? -7.000 13.301 2.669 1.00 97.12 188 PRO A C 1
ATOM 1399 O O . PRO A 1 188 ? -8.080 13.743 2.270 1.00 97.12 188 PRO A O 1
ATOM 1402 N N . TRP A 1 189 ? -6.319 12.334 2.054 1.00 96.25 189 TRP A N 1
ATOM 1403 C CA . TRP A 1 189 ? -6.687 11.655 0.806 1.00 96.25 189 TRP A CA 1
ATOM 1404 C C . TRP A 1 189 ? -7.554 10.412 1.029 1.00 96.25 189 TRP A C 1
ATOM 1406 O O . TRP A 1 189 ? -7.931 9.743 0.067 1.00 96.25 189 TRP A O 1
ATOM 1416 N N . VAL A 1 190 ? -7.868 10.125 2.293 1.00 94.50 190 VAL A N 1
ATOM 1417 C CA . VAL A 1 190 ? -8.698 9.005 2.719 1.00 94.50 190 VAL A CA 1
ATOM 1418 C C . VAL A 1 190 ? -10.029 9.535 3.249 1.00 94.50 190 VAL A C 1
ATOM 1420 O O . VAL A 1 190 ? -10.086 10.562 3.929 1.00 94.50 190 VAL A O 1
ATOM 1423 N N . ASP A 1 191 ? -11.107 8.852 2.890 1.00 91.62 191 ASP A N 1
ATOM 1424 C CA . ASP A 1 191 ? -12.456 9.080 3.383 1.00 91.62 191 ASP A CA 1
ATOM 1425 C C . ASP A 1 191 ? -12.793 8.064 4.479 1.00 91.62 191 ASP A C 1
ATOM 1427 O O . ASP A 1 191 ? -12.836 6.857 4.237 1.00 91.62 191 ASP A O 1
ATOM 1431 N N . TYR A 1 192 ? -13.033 8.583 5.680 1.00 89.06 192 TYR A N 1
ATOM 1432 C CA . TYR A 1 192 ? -13.325 7.820 6.892 1.00 89.06 192 TYR A CA 1
ATOM 1433 C C . TYR A 1 192 ? -14.826 7.706 7.175 1.00 89.06 192 TYR A C 1
ATOM 1435 O O . TYR A 1 192 ? -15.206 7.184 8.221 1.00 89.06 192 TYR A O 1
ATOM 1443 N N . THR A 1 193 ? -15.703 8.190 6.288 1.00 84.75 193 THR A N 1
ATOM 1444 C CA . THR A 1 193 ? -17.147 7.997 6.451 1.00 84.75 193 THR A CA 1
ATOM 1445 C C . THR A 1 193 ? -17.465 6.503 6.544 1.00 84.75 193 THR A C 1
ATOM 1447 O O . THR A 1 193 ? -17.187 5.746 5.614 1.00 84.75 193 THR A O 1
ATOM 1450 N N . GLY A 1 194 ? -18.055 6.096 7.672 1.00 75.00 194 GLY A N 1
ATOM 1451 C CA . GLY A 1 194 ? -18.393 4.704 7.982 1.00 75.00 194 GLY A CA 1
ATOM 1452 C C . GLY A 1 194 ? -17.301 3.914 8.716 1.00 75.00 194 GLY A C 1
ATOM 1453 O O . GLY A 1 194 ? -17.555 2.776 9.095 1.00 75.00 194 GLY A O 1
ATOM 1454 N N . ALA A 1 195 ? -16.116 4.489 8.952 1.00 74.31 195 ALA A N 1
ATOM 1455 C CA . ALA A 1 195 ? -15.097 3.862 9.793 1.00 74.31 195 ALA A CA 1
ATOM 1456 C C . ALA A 1 195 ? -15.487 3.953 11.278 1.00 74.31 195 ALA A C 1
ATOM 1458 O O . ALA A 1 195 ? -15.974 4.987 11.737 1.00 74.31 195 ALA A O 1
ATOM 1459 N N . VAL A 1 196 ? -15.244 2.878 12.033 1.00 69.94 196 VAL A N 1
ATOM 1460 C CA . VAL A 1 196 ? -15.587 2.776 13.461 1.00 69.94 196 VAL A CA 1
ATOM 1461 C C . VAL A 1 196 ? -14.314 2.678 14.302 1.00 69.94 196 VAL A C 1
ATOM 1463 O O . VAL A 1 196 ? -13.368 1.975 13.939 1.00 69.94 196 VAL A O 1
ATOM 1466 N N . ALA A 1 197 ? -14.287 3.402 15.424 1.00 71.38 197 ALA A N 1
ATOM 1467 C CA . ALA A 1 197 ? -13.163 3.421 16.357 1.00 71.38 197 ALA A CA 1
ATOM 1468 C C . ALA A 1 197 ? -12.895 2.035 16.938 1.00 71.38 197 ALA A C 1
ATOM 1470 O O . ALA A 1 197 ? -13.825 1.317 17.303 1.00 71.38 197 ALA A O 1
ATOM 1471 N N . GLY A 1 198 ? -11.616 1.658 16.996 1.00 54.28 198 GLY A N 1
ATOM 1472 C CA . GLY A 1 198 ? -11.218 0.338 17.485 1.00 54.28 198 GLY A CA 1
ATOM 1473 C C . GLY A 1 198 ? -11.741 -0.828 16.641 1.00 54.28 198 GLY A C 1
ATOM 1474 O O . GLY A 1 198 ? -11.636 -1.963 17.093 1.00 54.28 198 GLY A O 1
ATOM 1475 N N . GLY A 1 199 ? -12.288 -0.559 15.446 1.00 51.53 199 GLY A N 1
ATOM 1476 C CA . GLY A 1 199 ? -12.826 -1.577 14.551 1.00 51.53 199 GLY A CA 1
ATOM 1477 C C . GLY A 1 199 ? -11.816 -2.683 14.265 1.00 51.53 199 GLY A C 1
ATOM 1478 O O . GLY A 1 199 ? -10.601 -2.465 14.301 1.00 51.53 199 GLY A O 1
ATOM 1479 N N . ASP A 1 200 ? -12.330 -3.878 13.997 1.00 44.78 200 ASP A N 1
ATOM 1480 C CA . ASP A 1 200 ? -11.507 -5.007 13.593 1.00 44.78 200 ASP A CA 1
ATOM 1481 C C . ASP A 1 200 ? -10.997 -4.786 12.164 1.00 44.78 200 ASP A C 1
ATOM 1483 O O . ASP A 1 200 ? -11.763 -4.391 11.280 1.00 44.78 200 ASP A O 1
ATOM 1487 N N . ALA A 1 201 ? -9.727 -5.110 11.916 1.00 42.91 201 ALA A N 1
ATOM 1488 C CA . ALA A 1 201 ? -9.336 -5.554 10.585 1.00 42.91 201 ALA A CA 1
ATOM 1489 C C . ALA A 1 201 ? -9.935 -6.955 10.465 1.00 42.91 201 ALA A C 1
ATOM 1491 O O . ALA A 1 201 ? -9.226 -7.941 10.682 1.00 42.91 201 ALA A O 1
ATOM 1492 N N . GLY A 1 202 ? -11.255 -7.021 10.214 1.00 37.28 202 GLY A N 1
ATOM 1493 C CA . GLY A 1 202 ? -11.977 -8.281 10.049 1.00 37.28 202 GLY A CA 1
ATOM 1494 C C . GLY A 1 202 ? -11.138 -9.217 9.193 1.00 37.28 202 GLY A C 1
ATOM 1495 O O . GLY A 1 202 ? -10.430 -8.712 8.319 1.00 37.28 202 GLY A O 1
ATOM 1496 N N . GLU A 1 203 ? -11.138 -10.522 9.517 1.00 34.03 203 GLU A N 1
ATOM 1497 C CA . GLU A 1 203 ? -10.291 -11.540 8.877 1.00 34.03 203 GLU A CA 1
ATOM 1498 C C . GLU A 1 203 ? -9.976 -11.127 7.450 1.00 34.03 203 GLU A C 1
ATOM 1500 O O . GLU A 1 203 ? -10.878 -11.115 6.616 1.00 34.03 203 GLU A O 1
ATOM 1505 N N . VAL A 1 204 ? -8.737 -10.663 7.223 1.00 32.34 204 VAL A N 1
ATOM 1506 C CA . VAL A 1 204 ? -8.347 -10.110 5.924 1.00 32.34 204 VAL A CA 1
ATOM 1507 C C . VAL A 1 204 ? -8.654 -11.196 4.918 1.00 32.34 204 VAL A C 1
ATOM 1509 O O . VAL A 1 204 ? -7.943 -12.204 4.858 1.00 32.34 204 VAL A O 1
ATOM 1512 N N . SER A 1 205 ? -9.756 -11.010 4.199 1.00 29.94 205 SER A N 1
ATOM 1513 C CA . SER A 1 205 ? -10.183 -11.919 3.166 1.00 29.94 205 SER A CA 1
ATOM 1514 C C . SER A 1 205 ? -8.995 -12.052 2.230 1.00 29.94 205 SER A C 1
ATOM 1516 O O . SER A 1 205 ? -8.350 -11.059 1.880 1.00 29.94 205 SER A O 1
ATOM 1518 N N . LYS A 1 206 ? -8.664 -13.308 1.919 1.00 26.52 206 LYS A N 1
ATOM 1519 C CA . LYS A 1 206 ? -7.752 -13.723 0.850 1.00 26.52 206 LYS A CA 1
ATOM 1520 C C . LYS A 1 206 ? -7.737 -12.664 -0.269 1.00 26.52 206 LYS A C 1
ATOM 1522 O O . LYS A 1 206 ? -8.825 -12.216 -0.621 1.00 26.52 206 LYS A O 1
ATOM 1527 N N . PRO A 1 207 ? -6.555 -12.288 -0.799 1.00 26.77 207 PRO A N 1
ATOM 1528 C CA . PRO A 1 207 ? -6.296 -11.046 -1.515 1.00 26.77 207 PRO A CA 1
ATOM 1529 C C . PRO A 1 207 ? -7.504 -10.434 -2.199 1.00 26.77 207 PRO A C 1
ATOM 1531 O O . PRO A 1 207 ? -8.101 -11.061 -3.077 1.00 26.77 207 PRO A O 1
ATOM 1534 N N . THR A 1 208 ? -7.763 -9.161 -1.920 1.00 27.47 208 THR A N 1
ATOM 1535 C CA . THR A 1 208 ? -8.425 -8.306 -2.899 1.00 27.47 208 THR A CA 1
ATOM 1536 C C . THR A 1 208 ? -7.447 -8.121 -4.066 1.00 27.47 208 THR A C 1
ATOM 1538 O O . THR A 1 208 ? -6.784 -7.092 -4.203 1.00 27.47 208 THR A O 1
ATOM 1541 N N . GLN A 1 209 ? -7.360 -9.144 -4.929 1.00 28.83 209 GLN A N 1
ATOM 1542 C CA . GLN A 1 209 ? -7.069 -8.960 -6.349 1.00 28.83 209 GLN A CA 1
ATOM 1543 C C . GLN A 1 209 ? -7.935 -7.794 -6.853 1.00 28.83 209 GLN A C 1
ATOM 1545 O O . GLN A 1 209 ? -9.012 -7.567 -6.290 1.00 28.83 209 GLN A O 1
ATOM 1550 N N . PRO A 1 210 ? -7.499 -7.046 -7.889 1.00 24.88 210 PRO A N 1
ATOM 1551 C CA . PRO A 1 210 ? -8.339 -6.028 -8.508 1.00 24.88 210 PRO A CA 1
ATOM 1552 C C . PRO A 1 210 ? -9.730 -6.615 -8.669 1.00 24.88 210 PRO A C 1
ATOM 1554 O O . PRO A 1 210 ? -9.854 -7.720 -9.189 1.00 24.88 210 PRO A O 1
ATOM 1557 N N . THR A 1 211 ? -10.697 -5.917 -8.084 1.00 26.05 211 THR A N 1
ATOM 1558 C CA . THR A 1 211 ? -12.084 -6.314 -7.894 1.00 26.05 211 THR A CA 1
ATOM 1559 C C . THR A 1 211 ? -12.479 -7.464 -8.820 1.00 26.05 211 THR A C 1
ATOM 1561 O O . THR A 1 211 ? -12.639 -7.264 -10.025 1.00 26.05 211 THR A O 1
ATOM 1564 N N . GLU A 1 212 ? -12.736 -8.648 -8.260 1.00 28.16 212 GLU A N 1
ATOM 1565 C CA . GLU A 1 212 ? -13.601 -9.662 -8.886 1.00 28.16 212 GLU A CA 1
ATOM 1566 C C . GLU A 1 212 ? -15.063 -9.153 -8.933 1.00 28.16 212 GLU A C 1
ATOM 1568 O O . GLU A 1 212 ? -16.021 -9.855 -8.641 1.00 28.16 212 GLU A O 1
ATOM 1573 N N . SER A 1 213 ? -15.250 -7.885 -9.310 1.00 30.14 213 SER A N 1
ATOM 1574 C CA . SER A 1 213 ? -16.511 -7.322 -9.784 1.00 30.14 213 SER A CA 1
ATOM 1575 C C . SER A 1 213 ? -16.431 -6.923 -11.259 1.00 30.14 213 SER A C 1
ATOM 1577 O O . SER A 1 213 ? -17.324 -6.252 -11.763 1.00 30.14 213 SER A O 1
ATOM 1579 N N . ALA A 1 214 ? -15.388 -7.338 -11.975 1.00 36.94 214 ALA A N 1
ATOM 1580 C CA . ALA A 1 214 ? -15.452 -7.477 -13.418 1.00 36.94 214 ALA A CA 1
ATOM 1581 C C . ALA A 1 214 ? -14.892 -8.855 -13.761 1.00 36.94 214 ALA A C 1
ATOM 1583 O O . ALA A 1 214 ? -13.718 -9.000 -14.104 1.00 36.94 214 ALA A O 1
ATOM 1584 N N . GLN A 1 215 ? -15.732 -9.893 -13.661 1.00 44.94 215 GLN A N 1
ATOM 1585 C CA . GLN A 1 215 ? -15.521 -11.057 -14.513 1.00 44.94 215 GLN A CA 1
ATOM 1586 C C . GLN A 1 215 ? -15.484 -10.480 -15.926 1.00 44.94 215 GLN A C 1
ATOM 1588 O O . GLN A 1 215 ? -16.511 -10.059 -16.459 1.00 44.94 215 GLN A O 1
ATOM 1593 N N . GLY A 1 216 ? -14.288 -10.346 -16.495 1.00 51.81 216 GLY A N 1
ATOM 1594 C CA . GLY A 1 216 ? -14.200 -9.933 -17.876 1.00 51.81 216 GLY A CA 1
ATOM 1595 C C . GLY A 1 216 ? -15.003 -10.918 -18.732 1.00 51.81 216 GLY A C 1
ATOM 1596 O O . GLY A 1 216 ? -15.217 -12.063 -18.312 1.00 51.81 216 GLY A O 1
ATOM 1597 N N . PRO A 1 217 ? -15.519 -10.476 -19.881 1.00 62.53 217 PRO A N 1
ATOM 1598 C CA . PRO A 1 217 ? -16.567 -11.185 -20.600 1.00 62.53 217 PRO A CA 1
ATOM 1599 C C . PRO A 1 217 ? -16.266 -12.678 -20.791 1.00 62.53 217 PRO A C 1
ATOM 1601 O O . PRO A 1 217 ? -15.218 -13.059 -21.314 1.00 62.53 217 PRO A O 1
ATOM 1604 N N . ALA A 1 218 ? -17.176 -13.535 -20.322 1.00 73.62 218 ALA A N 1
ATOM 1605 C CA . ALA A 1 218 ? -17.040 -14.981 -20.461 1.00 73.62 218 ALA A CA 1
ATOM 1606 C C . ALA A 1 218 ? -17.218 -15.413 -21.925 1.00 73.62 218 ALA A C 1
ATOM 1608 O O . ALA A 1 218 ? -17.850 -14.714 -22.717 1.00 73.62 218 ALA A O 1
ATOM 1609 N N . VAL A 1 219 ? -16.708 -16.596 -22.282 1.00 67.25 219 VAL A N 1
ATOM 1610 C CA . VAL A 1 219 ? -16.966 -17.195 -23.602 1.00 67.25 219 VAL A CA 1
ATOM 1611 C C . VAL A 1 219 ? -18.477 -17.276 -23.841 1.00 67.25 219 VAL A C 1
ATOM 1613 O O . VAL A 1 219 ? -19.223 -17.758 -22.993 1.00 67.25 219 VAL A O 1
ATOM 1616 N N . GLY A 1 220 ? -18.923 -16.780 -24.993 1.00 58.19 220 GLY A N 1
ATOM 1617 C CA . GLY A 1 220 ? -20.327 -16.667 -25.384 1.00 58.19 220 GLY A CA 1
ATOM 1618 C C . GLY A 1 220 ? -20.942 -15.283 -25.158 1.00 58.19 220 GLY A C 1
ATOM 1619 O O . GLY A 1 220 ? -21.937 -14.971 -25.820 1.00 58.19 220 GLY A O 1
ATOM 1620 N N . ALA A 1 221 ? -20.345 -14.442 -24.302 1.00 69.50 221 ALA A N 1
ATOM 1621 C CA . ALA A 1 221 ? -20.830 -13.091 -24.034 1.00 69.50 221 ALA A CA 1
ATOM 1622 C C . ALA A 1 221 ? -20.767 -12.214 -25.290 1.00 69.50 221 ALA A C 1
ATOM 1624 O O . ALA A 1 221 ? -19.807 -12.279 -26.061 1.00 69.50 221 ALA A O 1
ATOM 1625 N N . VAL A 1 222 ? -21.791 -11.386 -25.475 1.00 76.44 222 VAL A N 1
ATOM 1626 C CA . VAL A 1 222 ? -21.797 -10.309 -26.466 1.00 76.44 222 VAL A CA 1
ATOM 1627 C C . VAL A 1 222 ? -21.317 -9.041 -25.773 1.00 76.44 222 VAL A C 1
ATOM 1629 O O . VAL A 1 222 ? -21.750 -8.742 -24.664 1.00 76.44 222 VAL A O 1
ATOM 1632 N N . VAL A 1 223 ? -20.385 -8.339 -26.404 1.00 82.00 223 VAL A N 1
ATOM 1633 C CA . VAL A 1 223 ? -19.695 -7.175 -25.852 1.00 82.00 223 VAL A CA 1
ATOM 1634 C C . VAL A 1 223 ? -19.595 -6.074 -26.898 1.00 82.00 223 VAL A C 1
ATOM 1636 O O . VAL A 1 223 ? -19.618 -6.342 -28.102 1.00 82.00 223 VAL A O 1
ATOM 1639 N N . THR A 1 224 ? -19.400 -4.841 -26.443 1.00 87.06 224 THR A N 1
ATOM 1640 C CA . THR A 1 224 ? -19.072 -3.724 -27.329 1.00 87.06 224 THR A CA 1
ATOM 1641 C C . THR A 1 224 ? -17.557 -3.627 -27.463 1.00 87.06 224 THR A C 1
ATOM 1643 O O . THR A 1 224 ? -16.861 -3.245 -26.522 1.00 87.06 224 THR A O 1
ATOM 1646 N N . PHE A 1 225 ? -17.031 -3.977 -28.634 1.00 91.94 225 PHE A N 1
ATOM 1647 C CA . PHE A 1 225 ? -15.622 -3.797 -28.963 1.00 91.94 225 PHE A CA 1
ATOM 1648 C C . PHE A 1 225 ? -15.390 -2.371 -29.473 1.00 91.94 225 PHE A C 1
ATOM 1650 O O . PHE A 1 225 ? -16.005 -1.948 -30.452 1.00 91.94 225 PHE A O 1
ATOM 1657 N N . THR A 1 226 ? -14.505 -1.630 -28.816 1.00 89.56 226 THR A N 1
ATOM 1658 C CA . THR A 1 226 ? -14.186 -0.222 -29.112 1.00 89.56 226 THR A CA 1
ATOM 1659 C C . THR A 1 226 ? -12.821 -0.047 -29.778 1.00 89.56 226 THR A C 1
ATOM 1661 O O . THR A 1 226 ? -12.502 1.047 -30.247 1.00 89.56 226 THR A O 1
ATOM 1664 N N . GLY A 1 227 ? -12.026 -1.117 -29.854 1.00 86.94 227 GLY A N 1
ATOM 1665 C CA . GLY A 1 227 ? -10.696 -1.101 -30.449 1.00 86.94 227 GLY A CA 1
ATOM 1666 C C . GLY A 1 227 ? -10.691 -0.960 -31.974 1.00 86.94 227 GLY A C 1
ATOM 1667 O O . GLY A 1 227 ? -11.701 -1.081 -32.668 1.00 86.94 227 GLY A O 1
ATOM 1668 N N . SER A 1 228 ? -9.492 -0.730 -32.511 1.00 92.38 228 SER A N 1
ATOM 1669 C CA . SER A 1 228 ? -9.231 -0.622 -33.960 1.00 92.38 228 SER A CA 1
ATOM 1670 C C . SER A 1 228 ? -8.336 -1.742 -34.504 1.00 92.38 228 SER A C 1
ATOM 1672 O O . SER A 1 228 ? -7.974 -1.746 -35.685 1.00 92.38 228 SER A O 1
ATOM 1674 N N . ARG A 1 229 ? -7.926 -2.687 -33.646 1.00 91.88 229 ARG A N 1
ATOM 1675 C CA . ARG A 1 229 ? -6.963 -3.748 -33.966 1.00 91.88 229 ARG A CA 1
ATOM 1676 C C . ARG A 1 229 ? -7.333 -5.072 -33.296 1.00 91.88 229 ARG A C 1
ATOM 1678 O O . ARG A 1 229 ? -7.897 -5.076 -32.212 1.00 91.88 229 ARG A O 1
ATOM 1685 N N . HIS A 1 230 ? -6.976 -6.179 -33.938 1.00 95.38 230 HIS A N 1
ATOM 1686 C CA . HIS A 1 230 ? -7.012 -7.521 -33.355 1.00 95.38 230 HIS A CA 1
ATOM 1687 C C . HIS A 1 230 ? -5.751 -8.311 -33.715 1.00 95.38 230 HIS A C 1
ATOM 1689 O O . HIS A 1 230 ? -4.975 -7.915 -34.586 1.00 95.38 230 HIS A O 1
ATOM 1695 N N . TYR A 1 231 ? -5.564 -9.463 -33.082 1.00 95.56 231 TYR A N 1
ATOM 1696 C CA . TYR A 1 231 ? -4.348 -10.263 -33.147 1.00 95.56 231 TYR A CA 1
ATOM 1697 C C . TYR A 1 231 ? -4.654 -11.718 -33.505 1.00 95.56 231 TYR A C 1
ATOM 1699 O O . TYR A 1 231 ? -5.690 -12.270 -33.145 1.00 95.56 231 TYR A O 1
ATOM 1707 N N . VAL A 1 232 ? -3.727 -12.371 -34.208 1.00 91.19 232 VAL A N 1
ATOM 1708 C CA . VAL A 1 232 ? -3.887 -13.777 -34.632 1.00 91.19 232 VAL A CA 1
ATOM 1709 C C . VAL A 1 232 ? -3.745 -14.779 -33.481 1.00 91.19 232 VAL A C 1
ATOM 1711 O O . VAL A 1 232 ? -4.225 -15.903 -33.580 1.00 91.19 232 VAL A O 1
ATOM 1714 N N . SER A 1 233 ? -3.104 -14.380 -32.380 1.00 92.06 233 SER A N 1
ATOM 1715 C CA . SER A 1 233 ? -2.956 -15.182 -31.164 1.00 92.06 233 SER A CA 1
ATOM 1716 C C . SER A 1 233 ? -2.916 -14.288 -29.923 1.00 92.06 233 SER A C 1
ATOM 1718 O O . SER A 1 233 ? -2.602 -13.099 -30.017 1.00 92.06 233 SER A O 1
ATOM 1720 N N . SER A 1 234 ? -3.179 -14.873 -28.754 1.00 85.94 234 SER A N 1
ATOM 1721 C CA . SER A 1 234 ? -3.242 -14.167 -27.467 1.00 85.94 234 SER A CA 1
ATOM 1722 C C . SER A 1 234 ? -1.906 -13.558 -27.008 1.00 85.94 234 SER A C 1
ATOM 1724 O O . SER A 1 234 ? -1.881 -12.738 -26.094 1.00 85.94 234 SER A O 1
ATOM 1726 N N . GLY A 1 235 ? -0.790 -13.939 -27.639 1.00 78.88 235 GLY A N 1
ATOM 1727 C CA . GLY A 1 235 ? 0.555 -13.417 -27.370 1.00 78.88 235 GLY A CA 1
ATOM 1728 C C . GLY A 1 235 ? 1.208 -12.701 -28.556 1.00 78.88 235 GLY A C 1
ATOM 1729 O O . GLY A 1 235 ? 2.391 -12.378 -28.482 1.00 78.88 235 GLY A O 1
ATOM 1730 N N . SER A 1 236 ? 0.484 -12.490 -29.662 1.00 82.19 236 SER A N 1
ATOM 1731 C CA . SER A 1 236 ? 1.063 -11.901 -30.874 1.00 82.19 236 SER A CA 1
ATOM 1732 C C . SER A 1 236 ? 1.544 -10.462 -30.653 1.00 82.19 236 SER A C 1
ATOM 1734 O O . SER A 1 236 ? 1.018 -9.720 -29.832 1.00 82.19 236 SER A O 1
ATOM 1736 N N . THR A 1 237 ? 2.548 -10.040 -31.415 1.00 85.50 237 THR A N 1
ATOM 1737 C CA . THR A 1 237 ? 2.995 -8.639 -31.500 1.00 85.50 237 THR A CA 1
ATOM 1738 C C . THR A 1 237 ? 2.470 -7.933 -32.747 1.00 85.50 237 THR A C 1
ATOM 1740 O O . THR A 1 237 ? 2.648 -6.725 -32.865 1.00 85.50 237 THR A O 1
ATOM 1743 N N . ASN A 1 238 ? 1.857 -8.669 -33.682 1.00 87.75 238 ASN A N 1
ATOM 1744 C CA . ASN A 1 238 ? 1.542 -8.191 -35.027 1.00 87.75 238 ASN A CA 1
ATOM 1745 C C . ASN A 1 238 ? 0.032 -7.929 -35.160 1.00 87.75 238 ASN A C 1
ATOM 1747 O O . ASN A 1 238 ? -0.729 -8.881 -35.365 1.00 87.75 238 ASN A O 1
ATOM 1751 N N . PRO A 1 239 ? -0.422 -6.669 -35.034 1.00 89.56 239 PRO A N 1
ATOM 1752 C CA . PRO A 1 239 ? -1.838 -6.341 -35.115 1.00 89.56 239 PRO A CA 1
ATOM 1753 C C . PRO A 1 239 ? -2.356 -6.348 -36.557 1.00 89.56 239 PRO A C 1
ATOM 1755 O O . PRO A 1 239 ? -1.665 -5.931 -37.487 1.00 89.56 239 PRO A O 1
ATOM 1758 N N . LYS A 1 240 ? -3.625 -6.720 -36.722 1.00 92.94 240 LYS A N 1
ATOM 1759 C CA . LYS A 1 240 ? -4.432 -6.496 -37.928 1.00 92.94 240 LYS A CA 1
ATOM 1760 C C . LYS A 1 240 ? -5.483 -5.427 -37.646 1.00 92.94 240 LYS A C 1
ATOM 1762 O O . LYS A 1 240 ? -6.023 -5.374 -36.543 1.00 92.94 240 LYS A O 1
ATOM 1767 N N . SER A 1 241 ? -5.769 -4.568 -38.619 1.00 94.69 241 SER A N 1
ATOM 1768 C CA . SER A 1 241 ? -6.786 -3.523 -38.477 1.00 94.69 241 SER A CA 1
ATOM 1769 C C . SER A 1 241 ? -8.202 -4.105 -38.496 1.00 94.69 241 SER A C 1
ATOM 1771 O O . SER A 1 241 ? -8.496 -5.060 -39.215 1.00 94.69 241 SER A O 1
ATOM 1773 N N . CYS A 1 242 ? -9.099 -3.518 -37.708 1.00 93.62 242 CYS A N 1
ATOM 1774 C CA . CYS A 1 242 ? -10.523 -3.834 -37.733 1.00 93.62 242 CYS A CA 1
ATOM 1775 C C . CYS A 1 242 ? -11.373 -2.639 -37.281 1.00 93.62 242 CYS A C 1
ATOM 1777 O O . CYS A 1 242 ? -10.850 -1.657 -36.755 1.00 93.62 242 CYS A O 1
ATOM 1779 N N . LYS A 1 243 ? -12.684 -2.710 -37.528 1.00 93.88 243 LYS A N 1
ATOM 1780 C CA . LYS A 1 243 ? -13.657 -1.701 -37.098 1.00 93.88 243 LYS A CA 1
ATOM 1781 C C . LYS A 1 243 ? -14.301 -2.100 -35.762 1.00 93.88 243 LYS A C 1
ATOM 1783 O O . LYS A 1 243 ? -14.626 -3.286 -35.611 1.00 93.88 243 LYS A O 1
ATOM 1788 N N . PRO A 1 244 ? -14.526 -1.139 -34.848 1.00 89.88 244 PRO A N 1
ATOM 1789 C CA . PRO A 1 244 ? -15.263 -1.367 -33.610 1.00 89.88 244 PRO A CA 1
ATOM 1790 C C . PRO A 1 244 ? -16.724 -1.730 -33.897 1.00 89.88 244 PRO A C 1
ATOM 1792 O O . PRO A 1 244 ? -17.251 -1.429 -34.968 1.00 89.88 244 PRO A O 1
ATOM 1795 N N . GLY A 1 245 ? -17.379 -2.380 -32.943 1.00 85.31 245 GLY A N 1
ATOM 1796 C CA . GLY A 1 245 ? -18.768 -2.811 -33.055 1.00 85.31 245 GLY A CA 1
ATOM 1797 C C . GLY A 1 245 ? -19.122 -3.891 -32.041 1.00 85.31 245 GLY A C 1
ATOM 1798 O O . GLY A 1 245 ? -18.318 -4.260 -31.187 1.00 85.31 245 GLY A O 1
ATOM 1799 N N . GLU A 1 246 ? -20.334 -4.417 -32.141 1.00 86.62 246 GLU A N 1
ATOM 1800 C CA . GLU A 1 246 ? -20.788 -5.516 -31.295 1.00 86.62 246 GLU A CA 1
ATOM 1801 C C . GLU A 1 246 ? -20.074 -6.811 -31.701 1.00 86.62 246 GLU A C 1
ATOM 1803 O O . GLU A 1 246 ? -20.010 -7.152 -32.888 1.00 86.62 246 GLU A O 1
ATOM 1808 N N . ALA A 1 247 ? -19.528 -7.538 -30.728 1.00 91.06 247 ALA A N 1
ATOM 1809 C CA . ALA A 1 247 ? -18.754 -8.750 -30.958 1.00 91.06 247 ALA A CA 1
ATOM 1810 C C . ALA A 1 247 ? -19.007 -9.800 -29.874 1.00 91.06 247 ALA A C 1
ATOM 1812 O O . ALA A 1 247 ? -19.350 -9.480 -28.740 1.00 91.06 247 ALA A O 1
ATOM 1813 N N . ARG A 1 248 ? -18.824 -11.075 -30.214 1.00 85.94 248 ARG A N 1
ATOM 1814 C CA . ARG A 1 248 ? -18.975 -12.204 -29.296 1.00 85.94 248 ARG A CA 1
ATOM 1815 C C . ARG A 1 248 ? -17.616 -12.710 -28.849 1.00 85.94 248 ARG A C 1
ATOM 1817 O O . ARG A 1 248 ? -16.740 -12.935 -29.681 1.00 85.94 248 ARG A O 1
ATOM 1824 N N . VAL A 1 249 ? -17.471 -12.957 -27.554 1.00 87.38 249 VAL A N 1
ATOM 1825 C CA . VAL A 1 249 ? -16.302 -13.631 -26.986 1.00 87.38 249 VAL A CA 1
ATOM 1826 C C . VAL A 1 249 ? -16.348 -15.104 -27.358 1.00 87.38 249 VAL A C 1
ATOM 1828 O O . VAL A 1 249 ? -17.310 -15.795 -27.031 1.00 87.38 249 VAL A O 1
ATOM 1831 N N . THR A 1 250 ? -15.309 -15.615 -28.004 1.00 83.81 250 THR A N 1
ATOM 1832 C CA . THR A 1 250 ? -15.233 -17.034 -28.392 1.00 83.81 250 THR A CA 1
ATOM 1833 C C . THR A 1 250 ? -14.108 -17.791 -27.697 1.00 83.81 250 THR A C 1
ATOM 1835 O O . THR A 1 250 ? -14.139 -19.017 -27.672 1.00 83.81 250 THR A O 1
ATOM 1838 N N . ALA A 1 251 ? -13.147 -17.094 -27.084 1.00 78.00 251 ALA A N 1
ATOM 1839 C CA . ALA A 1 251 ? -12.133 -17.692 -26.218 1.00 78.00 251 ALA A CA 1
ATOM 1840 C C . ALA A 1 251 ? -11.596 -16.673 -25.203 1.00 78.00 251 ALA A C 1
ATOM 1842 O O . ALA A 1 251 ? -11.617 -15.467 -25.451 1.00 78.00 251 ALA A O 1
ATOM 1843 N N . VAL A 1 252 ? -11.085 -17.171 -24.073 1.00 83.19 252 VAL A N 1
ATOM 1844 C CA . VAL A 1 252 ? -10.427 -16.367 -23.035 1.00 83.19 252 VAL A CA 1
ATOM 1845 C C . VAL A 1 252 ? -9.094 -17.017 -22.668 1.00 83.19 252 VAL A C 1
ATOM 1847 O O . VAL A 1 252 ? -9.058 -18.183 -22.280 1.00 83.19 252 VAL A O 1
ATOM 1850 N N . ALA A 1 253 ? -8.005 -16.258 -22.754 1.00 74.56 253 ALA A N 1
ATOM 1851 C CA . ALA A 1 253 ? -6.659 -16.654 -22.349 1.00 74.56 253 ALA A CA 1
ATOM 1852 C C . ALA A 1 253 ? -6.213 -15.772 -21.177 1.00 74.56 253 ALA A C 1
ATOM 1854 O O . ALA A 1 253 ? -5.622 -14.706 -21.351 1.00 74.56 253 ALA A O 1
ATOM 1855 N N . LYS A 1 254 ? -6.541 -16.205 -19.955 1.00 70.00 254 LYS A N 1
ATOM 1856 C CA . LYS A 1 254 ? -6.246 -15.446 -18.731 1.00 70.00 254 LYS A CA 1
ATOM 1857 C C . LYS A 1 254 ? -4.737 -15.224 -18.582 1.00 70.00 254 LYS A C 1
ATOM 1859 O O . LYS A 1 254 ? -3.963 -16.171 -18.666 1.00 70.00 254 LYS A O 1
ATOM 1864 N N . GLY A 1 255 ? -4.338 -13.976 -18.344 1.00 62.66 255 GLY A N 1
ATOM 1865 C CA . GLY A 1 255 ? -2.931 -13.588 -18.188 1.00 62.66 255 GLY A CA 1
ATOM 1866 C C . GLY A 1 255 ? -2.143 -13.475 -19.497 1.00 62.66 255 GLY A C 1
ATOM 1867 O O . GLY A 1 255 ? -0.960 -13.144 -19.455 1.00 62.66 255 GLY A O 1
ATOM 1868 N N . ALA A 1 256 ? -2.770 -13.724 -20.652 1.00 65.31 256 ALA A N 1
ATOM 1869 C CA . ALA A 1 256 ? -2.154 -13.463 -21.946 1.00 65.31 256 ALA A CA 1
ATOM 1870 C C . ALA A 1 256 ? -2.182 -11.965 -22.282 1.00 65.31 256 ALA A C 1
ATOM 1872 O O . ALA A 1 256 ? -2.983 -11.206 -21.733 1.00 65.31 256 ALA A O 1
ATOM 1873 N N . ARG A 1 257 ? -1.319 -11.554 -23.216 1.00 76.56 257 ARG A N 1
ATOM 1874 C CA . ARG A 1 257 ? -1.199 -10.158 -23.658 1.00 76.56 257 ARG A CA 1
ATOM 1875 C C . ARG A 1 257 ? -2.521 -9.617 -24.202 1.00 76.56 257 ARG A C 1
ATOM 1877 O O . ARG A 1 257 ? -2.919 -8.524 -23.830 1.00 76.56 257 ARG A O 1
ATOM 1884 N N . HIS A 1 258 ? -3.188 -10.422 -25.023 1.00 85.06 258 HIS A N 1
ATOM 1885 C CA . HIS A 1 258 ? -4.499 -10.162 -25.606 1.00 85.06 258 HIS A CA 1
ATOM 1886 C C . HIS A 1 258 ? -5.461 -11.233 -25.072 1.00 85.06 258 HIS A C 1
ATOM 1888 O O . HIS A 1 258 ? -5.518 -12.336 -25.624 1.00 85.06 258 HIS A O 1
ATOM 1894 N N . PRO A 1 259 ? -6.136 -10.991 -23.936 1.00 84.56 259 PRO A N 1
ATOM 1895 C CA . PRO A 1 259 ? -6.796 -12.051 -23.176 1.00 84.56 259 PRO A CA 1
ATOM 1896 C C . PRO A 1 259 ? -8.136 -12.527 -23.752 1.00 84.56 259 PRO A C 1
ATOM 1898 O O . PRO A 1 259 ? -8.609 -13.580 -23.326 1.00 84.56 259 PRO A O 1
ATOM 1901 N N . TYR A 1 260 ? -8.747 -11.816 -24.704 1.00 90.50 260 TYR A N 1
ATOM 1902 C CA . TYR A 1 260 ? -10.065 -12.166 -25.255 1.00 90.50 260 TYR A CA 1
ATOM 1903 C C . TYR A 1 260 ? -9.991 -12.395 -26.752 1.00 90.50 260 TYR A C 1
ATOM 1905 O O . TYR A 1 260 ? -9.442 -11.562 -27.457 1.00 90.50 260 TYR A O 1
ATOM 1913 N N . HIS A 1 261 ? -10.585 -13.475 -27.251 1.00 96.12 261 HIS A N 1
ATOM 1914 C CA . HIS A 1 261 ? -10.837 -13.646 -28.678 1.00 96.12 261 HIS A CA 1
ATOM 1915 C C . HIS A 1 261 ? -12.264 -13.216 -29.002 1.00 96.12 261 HIS A C 1
ATOM 1917 O O . HIS A 1 261 ? -13.208 -13.741 -28.406 1.00 96.12 261 HIS A O 1
ATOM 1923 N N . LEU A 1 262 ? -12.419 -12.299 -29.957 1.00 94.81 262 LEU A N 1
ATOM 1924 C CA . LEU A 1 262 ? -13.705 -11.762 -30.389 1.00 94.81 262 LEU A CA 1
ATOM 1925 C C . LEU A 1 262 ? -13.992 -12.075 -31.859 1.00 94.81 262 LEU A C 1
ATOM 1927 O O . LEU A 1 262 ? -13.091 -12.059 -32.701 1.00 94.81 262 LEU A O 1
ATOM 1931 N N . ILE A 1 263 ? -15.270 -12.289 -32.164 1.00 95.06 263 ILE A N 1
ATOM 1932 C CA . ILE A 1 263 ? -15.806 -12.354 -33.528 1.00 95.06 263 ILE A CA 1
ATOM 1933 C C . ILE A 1 263 ? -16.953 -11.351 -33.641 1.00 95.06 263 ILE A C 1
ATOM 1935 O O . ILE A 1 263 ? -17.881 -11.379 -32.831 1.00 95.06 263 ILE A O 1
ATOM 1939 N N . ALA A 1 264 ? -16.889 -10.456 -34.626 1.00 94.38 264 ALA A N 1
ATOM 1940 C CA . ALA A 1 264 ? -17.909 -9.441 -34.862 1.00 94.38 264 ALA A CA 1
ATOM 1941 C C . ALA A 1 264 ? -19.302 -10.060 -35.071 1.00 94.38 264 ALA A C 1
ATOM 1943 O O . ALA A 1 264 ? -19.461 -11.043 -35.792 1.00 94.38 264 ALA A O 1
ATOM 1944 N N . VAL A 1 265 ? -20.308 -9.446 -34.447 1.00 88.56 265 VAL A N 1
ATOM 1945 C CA . VAL A 1 265 ? -21.733 -9.783 -34.577 1.00 88.56 265 VAL A CA 1
ATOM 1946 C C . VAL A 1 265 ? -22.445 -8.724 -35.417 1.00 88.56 265 VAL A C 1
ATOM 1948 O O . VAL A 1 265 ? -23.172 -9.069 -36.346 1.00 88.56 265 VAL A O 1
ATOM 1951 N N . LYS A 1 266 ? -22.223 -7.431 -35.127 1.00 85.31 266 LYS A N 1
ATOM 1952 C CA . LYS A 1 266 ? -22.889 -6.319 -35.823 1.00 85.31 266 LYS A CA 1
ATOM 1953 C C . LYS A 1 266 ? -22.038 -5.046 -35.820 1.00 85.31 266 LYS A C 1
ATOM 1955 O O . LYS A 1 266 ? -21.490 -4.653 -34.797 1.00 85.31 266 LYS A O 1
ATOM 1960 N N . GLY A 1 267 ? -21.947 -4.373 -36.969 1.00 81.56 267 GLY A N 1
ATOM 1961 C CA . GLY A 1 267 ? -21.334 -3.040 -37.106 1.00 81.56 267 GLY A CA 1
ATOM 1962 C C . GLY A 1 267 ? -19.797 -2.982 -37.096 1.00 81.56 267 GLY A C 1
ATOM 1963 O O . GLY A 1 267 ? -19.248 -1.986 -37.559 1.00 81.56 267 GLY A O 1
ATOM 1964 N N . GLY A 1 268 ? -19.110 -4.037 -36.644 1.00 92.19 268 GLY A N 1
ATOM 1965 C CA . GLY A 1 268 ? -17.644 -4.126 -36.590 1.00 92.19 268 GLY A CA 1
ATOM 1966 C C . GLY A 1 268 ? -17.046 -5.205 -37.496 1.00 92.19 268 GLY A C 1
ATOM 1967 O O . GLY A 1 268 ? -17.763 -5.955 -38.154 1.00 92.19 268 GLY A O 1
ATOM 1968 N N . THR A 1 269 ? -15.712 -5.297 -37.521 1.00 96.56 269 THR A N 1
ATOM 1969 C CA . THR A 1 269 ? -14.972 -6.312 -38.309 1.00 96.56 269 THR A CA 1
ATOM 1970 C C . THR A 1 269 ? -13.902 -7.049 -37.496 1.00 96.56 269 THR A C 1
ATOM 1972 O O . THR A 1 269 ? -12.931 -7.564 -38.052 1.00 96.56 269 THR A O 1
ATOM 1975 N N . VAL A 1 270 ? -14.023 -7.054 -36.166 1.00 95.88 270 VAL A N 1
ATOM 1976 C CA . VAL A 1 270 ? -13.100 -7.772 -35.280 1.00 95.88 270 VAL A CA 1
ATOM 1977 C C . VAL A 1 270 ? -13.189 -9.288 -35.502 1.00 95.88 270 VAL A C 1
ATOM 1979 O O . VAL A 1 270 ? -14.277 -9.858 -35.543 1.00 95.88 270 VAL A O 1
ATOM 1982 N N . TYR A 1 271 ? -12.037 -9.934 -35.673 1.00 95.94 271 TYR A N 1
ATOM 1983 C CA . TYR A 1 271 ? -11.904 -11.384 -35.793 1.00 95.94 271 TYR A CA 1
ATOM 1984 C C . TYR A 1 271 ? -10.520 -11.785 -35.279 1.00 95.94 271 TYR A C 1
ATOM 1986 O O . TYR A 1 271 ? -9.551 -11.863 -36.035 1.00 95.94 271 TYR A O 1
ATOM 1994 N N . GLY A 1 272 ? -10.392 -11.954 -33.969 1.00 94.94 272 GLY A N 1
ATOM 1995 C CA . GLY A 1 272 ? -9.104 -12.272 -33.364 1.00 94.94 272 GLY A CA 1
ATOM 1996 C C . GLY A 1 272 ? -9.022 -11.918 -31.891 1.00 94.94 272 GLY A C 1
ATOM 1997 O O . GLY A 1 272 ? -10.000 -11.515 -31.263 1.00 94.94 272 GLY A O 1
ATOM 1998 N N . TRP A 1 273 ? -7.822 -12.071 -31.344 1.00 95.88 273 TRP A N 1
ATOM 1999 C CA . TRP A 1 273 ? -7.507 -11.707 -29.973 1.00 95.88 273 TRP A CA 1
ATOM 2000 C C . TRP A 1 273 ? -7.436 -10.190 -29.818 1.00 95.88 273 TRP A C 1
ATOM 2002 O O . TRP A 1 273 ? -6.975 -9.508 -30.726 1.00 95.88 273 TRP A O 1
ATOM 2012 N N . VAL A 1 274 ? -7.892 -9.657 -28.693 1.00 91.75 274 VAL A N 1
ATOM 2013 C CA . VAL A 1 274 ? -7.945 -8.221 -28.407 1.00 91.75 274 VAL A CA 1
ATOM 2014 C C . VAL A 1 274 ? -7.562 -7.948 -26.960 1.00 91.75 274 VAL A C 1
ATOM 2016 O O . VAL A 1 274 ? -7.560 -8.848 -26.109 1.00 91.75 274 VAL A O 1
ATOM 2019 N N . ASP A 1 275 ? -7.259 -6.687 -26.686 1.00 88.00 275 ASP A N 1
ATOM 2020 C CA . ASP A 1 275 ? -6.970 -6.217 -25.343 1.00 88.00 275 ASP A CA 1
ATOM 2021 C C . ASP A 1 275 ? -8.244 -6.083 -24.513 1.00 88.00 275 ASP A C 1
ATOM 2023 O O . ASP A 1 275 ? -9.309 -5.719 -25.006 1.00 88.00 275 ASP A O 1
ATOM 2027 N N . ALA A 1 276 ? -8.120 -6.326 -23.207 1.00 82.56 276 ALA A N 1
ATOM 2028 C CA . ALA A 1 276 ? -9.218 -6.112 -22.265 1.00 82.56 276 ALA A CA 1
ATOM 2029 C C . ALA A 1 276 ? -9.724 -4.657 -22.283 1.00 82.56 276 ALA A C 1
ATOM 2031 O O . ALA A 1 276 ? -10.906 -4.416 -22.069 1.00 82.56 276 ALA A O 1
ATOM 2032 N N . ALA A 1 277 ? -8.827 -3.701 -22.546 1.00 75.50 277 ALA A N 1
ATOM 2033 C CA . ALA A 1 277 ? -9.135 -2.275 -22.607 1.00 75.50 277 ALA A CA 1
ATOM 2034 C C . ALA A 1 277 ? -9.994 -1.885 -23.823 1.00 75.50 277 ALA A C 1
ATOM 2036 O O . ALA A 1 277 ? -10.677 -0.865 -23.777 1.00 75.50 277 ALA A O 1
ATOM 2037 N N . ASP A 1 278 ? -9.988 -2.703 -24.878 1.00 85.44 278 ASP A N 1
ATOM 2038 C CA . ASP A 1 278 ? -10.760 -2.471 -26.101 1.00 85.44 278 ASP A CA 1
ATOM 2039 C C . ASP A 1 278 ? -12.178 -3.060 -26.021 1.00 85.44 278 ASP A C 1
ATOM 2041 O O . ASP A 1 278 ? -12.904 -3.098 -27.018 1.00 85.44 278 ASP A O 1
ATOM 2045 N N . ILE A 1 279 ? -12.580 -3.550 -24.846 1.00 81.00 279 ILE A N 1
ATOM 2046 C CA . ILE A 1 279 ? -13.918 -4.068 -24.591 1.00 81.00 279 ILE A CA 1
ATOM 2047 C C . ILE A 1 279 ? -14.614 -3.147 -23.595 1.00 81.00 279 ILE A C 1
ATOM 2049 O O . ILE A 1 279 ? -14.261 -3.094 -22.417 1.00 81.00 279 ILE A O 1
ATOM 2053 N N . ALA A 1 280 ? -15.644 -2.446 -24.059 1.00 71.88 280 ALA A N 1
ATOM 2054 C CA . ALA A 1 280 ? -16.556 -1.740 -23.179 1.00 71.88 280 ALA A CA 1
ATOM 2055 C C . ALA A 1 280 ? -17.481 -2.770 -22.517 1.00 71.88 280 ALA A C 1
ATOM 2057 O O . ALA A 1 280 ? -18.392 -3.316 -23.142 1.00 71.88 280 ALA A O 1
ATOM 2058 N N . VAL A 1 281 ? -17.200 -3.071 -21.250 1.00 53.56 281 VAL A N 1
ATOM 2059 C CA . VAL A 1 281 ? -18.061 -3.897 -20.402 1.00 53.56 281 VAL A CA 1
ATOM 2060 C C . VAL A 1 281 ? -19.033 -2.954 -19.699 1.00 53.56 281 VAL A C 1
ATOM 2062 O O . VAL A 1 281 ? -18.608 -2.136 -18.883 1.00 53.56 281 VAL A O 1
ATOM 2065 N N . GLU A 1 282 ? -20.329 -3.042 -20.003 1.00 40.03 282 GLU A N 1
ATOM 2066 C CA . GLU A 1 282 ? -21.329 -2.466 -19.103 1.00 40.03 282 GLU A CA 1
ATOM 2067 C C . GLU A 1 282 ? -21.251 -3.216 -17.771 1.00 40.03 282 GLU A C 1
ATOM 2069 O O . GLU A 1 282 ? -21.265 -4.448 -17.735 1.00 40.03 282 GLU A O 1
ATOM 2074 N N . ALA A 1 283 ? -21.080 -2.478 -16.674 1.00 35.53 283 ALA A N 1
ATOM 2075 C CA . ALA A 1 283 ? -20.888 -3.053 -15.353 1.00 35.53 283 ALA A CA 1
ATOM 2076 C C . ALA A 1 283 ? -22.106 -3.903 -14.960 1.00 35.53 283 ALA A C 1
ATOM 2078 O O . ALA A 1 283 ? -23.171 -3.373 -14.651 1.00 35.53 283 ALA A O 1
ATOM 2079 N N . SER A 1 284 ? -21.951 -5.228 -14.936 1.00 41.19 284 SER A N 1
ATOM 2080 C CA . SER A 1 284 ? -22.942 -6.112 -14.328 1.00 41.19 284 SER A CA 1
ATOM 2081 C C . SER A 1 284 ? -22.986 -5.821 -12.829 1.00 41.19 284 SER A C 1
ATOM 2083 O O . SER A 1 284 ? -21.975 -5.986 -12.140 1.00 41.19 284 SER A O 1
ATOM 2085 N N . ALA A 1 285 ? -24.131 -5.365 -12.323 1.00 49.97 285 ALA A N 1
ATOM 2086 C CA . ALA A 1 285 ? -24.311 -5.099 -10.902 1.00 49.97 285 ALA A CA 1
ATOM 2087 C C . ALA A 1 285 ? -23.994 -6.356 -10.066 1.00 49.97 285 ALA A C 1
ATOM 2089 O O . ALA A 1 285 ? -24.361 -7.477 -10.423 1.00 49.97 285 ALA A O 1
ATOM 2090 N N . ALA A 1 286 ? -23.268 -6.173 -8.962 1.00 67.31 286 ALA A N 1
ATOM 2091 C CA . ALA A 1 286 ? -22.913 -7.262 -8.059 1.00 67.31 286 ALA A CA 1
ATOM 2092 C C . ALA A 1 286 ? -24.142 -7.727 -7.256 1.00 67.31 286 ALA A C 1
ATOM 2094 O O . ALA A 1 286 ? -24.966 -6.910 -6.842 1.00 67.31 286 ALA A O 1
ATOM 2095 N N . ILE A 1 287 ? -24.254 -9.036 -7.006 1.00 77.00 287 ILE A N 1
ATOM 2096 C CA . ILE A 1 287 ? -25.292 -9.602 -6.134 1.00 77.00 287 ILE A CA 1
ATOM 2097 C C . ILE A 1 287 ? -24.966 -9.234 -4.679 1.00 77.00 287 ILE A C 1
ATOM 2099 O O . ILE A 1 287 ? -23.903 -9.581 -4.170 1.00 77.00 287 ILE A O 1
ATOM 2103 N N . ALA A 1 288 ? -25.893 -8.556 -4.007 1.00 83.44 288 ALA A N 1
ATOM 2104 C CA . ALA A 1 288 ? -25.802 -8.134 -2.613 1.00 83.44 288 ALA A CA 1
ATOM 2105 C C . ALA A 1 288 ? -27.042 -8.585 -1.819 1.00 83.44 288 ALA A C 1
ATOM 2107 O O . ALA A 1 288 ? -28.022 -9.080 -2.377 1.00 83.44 288 ALA A O 1
ATOM 2108 N N . LYS A 1 289 ? -27.032 -8.411 -0.492 1.00 86.94 289 LYS A N 1
ATOM 2109 C CA . LYS A 1 289 ? -28.234 -8.628 0.326 1.00 86.94 289 LYS A CA 1
ATOM 2110 C C . LYS A 1 289 ? -29.334 -7.670 -0.140 1.00 86.94 289 LYS A C 1
ATOM 2112 O O . LYS A 1 289 ? -29.086 -6.481 -0.310 1.00 86.94 289 LYS A O 1
ATOM 2117 N N . GLY A 1 290 ? -30.539 -8.193 -0.337 1.00 83.75 290 GLY A N 1
ATOM 2118 C CA . GLY A 1 290 ? -31.664 -7.466 -0.922 1.00 83.75 290 GLY A CA 1
ATOM 2119 C C . GLY A 1 290 ? -31.724 -7.524 -2.450 1.00 83.75 290 GLY A C 1
ATOM 2120 O O . GLY A 1 290 ? -32.747 -7.140 -3.009 1.00 83.75 290 GLY A O 1
ATOM 2121 N N . SER A 1 291 ? -30.694 -8.039 -3.134 1.00 85.81 291 SER A N 1
ATOM 2122 C CA . SER A 1 291 ? -30.746 -8.256 -4.580 1.00 85.81 291 SER A CA 1
ATOM 2123 C C . SER A 1 291 ? -31.837 -9.248 -4.957 1.00 85.81 291 SER A C 1
ATOM 2125 O O . SER A 1 291 ? -32.049 -10.261 -4.285 1.00 85.81 291 SER A O 1
ATOM 2127 N N . THR A 1 292 ? -32.473 -8.974 -6.086 1.00 85.81 292 THR A N 1
ATOM 2128 C CA . THR A 1 292 ? -33.423 -9.868 -6.733 1.00 85.81 292 THR A CA 1
ATOM 2129 C C . THR A 1 292 ? -32.647 -10.798 -7.668 1.00 85.81 292 THR A C 1
ATOM 2131 O O . THR A 1 292 ? -31.813 -10.338 -8.442 1.00 85.81 292 THR A O 1
ATOM 2134 N N . VAL A 1 293 ? -32.839 -12.113 -7.566 1.00 89.56 293 VAL A N 1
ATOM 2135 C CA . VAL A 1 293 ? -32.019 -13.126 -8.253 1.00 89.56 293 VAL A CA 1
ATOM 2136 C C . VAL A 1 293 ? -32.851 -14.298 -8.772 1.00 89.56 293 VAL A C 1
ATOM 2138 O O . VAL A 1 293 ? -33.904 -14.621 -8.226 1.00 89.56 293 VAL A O 1
ATOM 2141 N N . LYS A 1 294 ? -32.339 -14.983 -9.798 1.00 90.81 294 LYS A N 1
ATOM 2142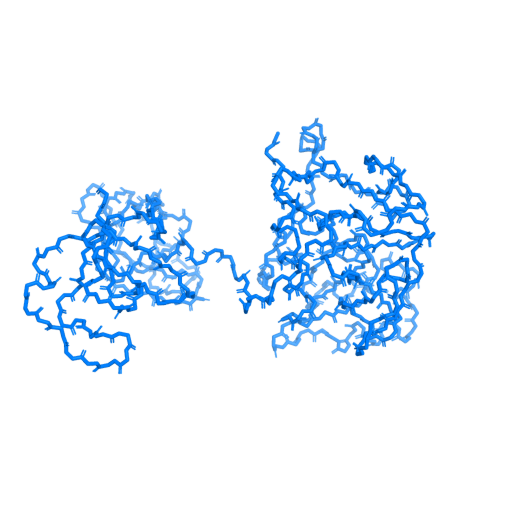 C CA . LYS A 1 294 ? -32.824 -16.285 -10.281 1.00 90.81 294 LYS A CA 1
ATOM 2143 C C . LYS A 1 294 ? -31.765 -17.363 -10.096 1.00 90.81 294 LYS A C 1
ATOM 2145 O O . LYS A 1 294 ? -30.580 -17.106 -10.318 1.00 90.81 294 LYS A O 1
ATOM 2150 N N . VAL A 1 295 ? -32.205 -18.567 -9.740 1.00 89.62 295 VAL A N 1
ATOM 2151 C CA . VAL A 1 295 ? -31.338 -19.743 -9.596 1.00 89.62 295 VAL A CA 1
ATOM 2152 C C . VAL A 1 295 ? -31.142 -20.408 -10.955 1.00 89.62 295 VAL A C 1
ATOM 2154 O O . VAL A 1 295 ? -32.113 -20.690 -11.656 1.00 89.62 295 VAL A O 1
ATOM 2157 N N . LYS A 1 296 ? -29.891 -20.683 -11.328 1.00 87.69 296 LYS A N 1
ATOM 2158 C CA . LYS A 1 296 ? -29.565 -21.390 -12.573 1.00 87.69 296 LYS A CA 1
ATOM 2159 C C . LYS A 1 296 ? -30.108 -22.818 -12.538 1.00 87.69 296 LYS A C 1
ATOM 2161 O O . LYS A 1 296 ? -29.9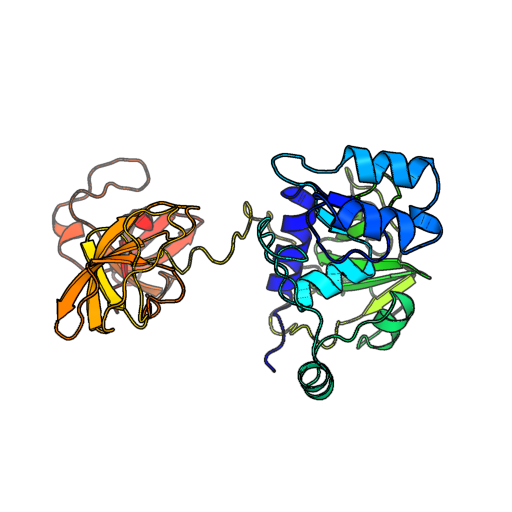99 -23.514 -11.529 1.00 87.69 296 LYS A O 1
ATOM 2166 N N . THR A 1 297 ? -30.668 -23.276 -13.652 1.00 86.56 297 THR A N 1
ATOM 2167 C CA . THR A 1 297 ? -31.180 -24.644 -13.787 1.00 86.56 297 THR A CA 1
ATOM 2168 C C . THR A 1 297 ? -30.095 -25.673 -13.465 1.00 86.56 297 THR A C 1
ATOM 2170 O O . THR A 1 297 ? -28.969 -25.565 -13.945 1.00 86.56 297 THR A O 1
ATOM 2173 N N . GLY A 1 298 ? -30.431 -26.674 -12.645 1.00 84.44 298 GLY A N 1
ATOM 2174 C CA . GLY A 1 298 ? -29.497 -27.727 -12.229 1.00 84.44 298 GLY A CA 1
ATOM 2175 C C . GLY A 1 298 ? -28.567 -27.341 -11.074 1.00 84.44 298 GLY A C 1
ATOM 2176 O O . GLY A 1 298 ? -27.795 -28.185 -10.616 1.00 84.44 298 GLY A O 1
ATOM 2177 N N . ALA A 1 299 ? -28.657 -26.106 -10.566 1.00 88.88 299 ALA A N 1
ATOM 2178 C CA . ALA A 1 299 ? -27.962 -25.714 -9.347 1.00 88.88 299 ALA A CA 1
ATOM 2179 C C . ALA A 1 299 ? -28.391 -26.582 -8.160 1.00 88.88 299 ALA A C 1
ATOM 2181 O O . ALA A 1 299 ? -29.530 -27.054 -8.078 1.00 88.88 299 ALA A O 1
ATOM 2182 N N . LYS A 1 300 ? -27.465 -26.767 -7.225 1.00 89.69 300 LYS A N 1
ATOM 2183 C CA . LYS A 1 300 ? -27.678 -27.533 -5.999 1.00 89.69 300 LYS A CA 1
ATOM 2184 C C . LYS A 1 300 ? -27.842 -26.586 -4.819 1.00 89.69 300 LYS A C 1
ATOM 2186 O O . LYS A 1 300 ? -27.493 -25.407 -4.896 1.00 89.69 300 LYS A O 1
ATOM 2191 N N . THR A 1 301 ? -28.342 -27.107 -3.704 1.00 91.44 301 THR A N 1
ATOM 2192 C CA . THR A 1 301 ? -28.160 -26.426 -2.424 1.00 91.44 301 THR A CA 1
ATOM 2193 C C . THR A 1 301 ? -26.666 -26.227 -2.174 1.00 91.44 301 THR A C 1
ATOM 2195 O O . THR A 1 301 ? -25.817 -26.926 -2.732 1.00 91.44 301 THR A O 1
ATOM 2198 N N . TYR A 1 302 ? -26.332 -25.297 -1.291 1.00 87.94 302 TYR A N 1
ATOM 2199 C CA . TYR A 1 302 ? -24.951 -24.975 -0.956 1.00 87.94 302 TYR A CA 1
ATOM 2200 C C . TYR A 1 302 ? -24.157 -26.198 -0.455 1.00 87.94 302 TYR A C 1
ATOM 2202 O O . TYR A 1 302 ? -22.961 -26.304 -0.696 1.00 87.94 302 TYR A O 1
ATOM 2210 N N . THR A 1 303 ? -24.830 -27.160 0.182 1.00 88.50 303 THR A N 1
ATOM 2211 C CA . THR A 1 303 ? -24.242 -28.420 0.665 1.00 88.50 303 THR A CA 1
ATOM 2212 C C . THR A 1 303 ? -24.320 -29.574 -0.346 1.00 88.50 303 THR A C 1
ATOM 2214 O O . THR A 1 303 ? -23.968 -30.702 -0.012 1.00 88.50 303 THR A O 1
ATOM 2217 N N . GLY A 1 304 ? -24.762 -29.323 -1.583 1.00 84.06 304 GLY A N 1
ATOM 2218 C CA . GLY A 1 304 ? -24.770 -30.307 -2.673 1.00 84.06 304 GLY A CA 1
ATOM 2219 C C . GLY A 1 304 ? -26.053 -31.136 -2.826 1.00 84.06 304 GLY A C 1
ATOM 2220 O O . GLY A 1 304 ? -26.064 -32.080 -3.619 1.00 84.06 304 GLY A O 1
ATOM 2221 N N . GLY A 1 305 ? -27.131 -30.792 -2.118 1.00 88.00 305 GLY A N 1
ATOM 2222 C CA . GLY A 1 305 ? -28.456 -31.407 -2.262 1.00 88.00 305 GLY A CA 1
ATOM 2223 C C . GLY A 1 305 ? -29.229 -30.897 -3.485 1.00 88.00 305 GLY A C 1
ATOM 2224 O O . GLY A 1 305 ? -28.929 -29.833 -4.025 1.00 88.00 305 GLY A O 1
ATOM 2225 N N . GLY A 1 306 ? -30.230 -31.650 -3.944 1.00 89.31 306 GLY A N 1
ATOM 2226 C CA . GLY A 1 306 ? -31.124 -31.202 -5.020 1.00 89.31 306 GLY A CA 1
ATOM 2227 C C . GLY A 1 306 ? -32.049 -30.064 -4.572 1.00 89.31 306 GLY A C 1
ATOM 2228 O O . GLY A 1 306 ? -32.381 -29.963 -3.392 1.00 89.31 306 GLY A O 1
ATOM 2229 N N . LEU A 1 307 ? -32.480 -29.218 -5.511 1.00 90.25 307 LEU A N 1
ATOM 2230 C CA . LEU A 1 307 ? -33.527 -28.216 -5.282 1.00 90.25 307 LEU A CA 1
ATOM 2231 C C . LEU A 1 307 ? -34.825 -28.665 -5.956 1.00 90.25 307 LEU A C 1
ATOM 2233 O O . LEU A 1 307 ? -34.805 -29.324 -6.997 1.00 90.25 307 LEU A O 1
ATOM 2237 N N . ALA A 1 308 ? -35.963 -28.292 -5.373 1.00 88.69 308 ALA A N 1
ATOM 2238 C CA . ALA A 1 308 ? -37.257 -28.518 -6.002 1.00 88.69 308 ALA A CA 1
ATOM 2239 C C . ALA A 1 308 ? -37.361 -27.734 -7.321 1.00 88.69 308 ALA A C 1
ATOM 2241 O O . ALA A 1 308 ? -36.843 -26.624 -7.440 1.00 88.69 308 ALA A O 1
ATOM 2242 N N . SER A 1 309 ? -38.065 -28.289 -8.309 1.00 83.31 309 SER A N 1
ATOM 2243 C CA . SER A 1 309 ? -38.142 -27.734 -9.670 1.00 83.31 309 SER A CA 1
ATOM 2244 C C . SER A 1 309 ? -38.621 -26.277 -9.718 1.00 83.31 309 SER A C 1
ATOM 2246 O O . SER A 1 309 ? -38.125 -25.492 -10.526 1.00 83.31 309 SER A O 1
ATOM 2248 N N . PHE A 1 310 ? -39.525 -25.885 -8.814 1.00 84.19 310 PHE A N 1
ATOM 2249 C CA . PHE A 1 310 ? -40.040 -24.516 -8.726 1.00 84.19 310 PHE A CA 1
ATOM 2250 C C . PHE A 1 310 ? -38.961 -23.473 -8.379 1.00 84.19 310 PHE A C 1
ATOM 2252 O O . PHE A 1 310 ? -39.144 -22.291 -8.668 1.00 84.19 310 PHE A O 1
ATOM 2259 N N . VAL A 1 311 ? -37.834 -23.887 -7.790 1.00 88.19 311 VAL A N 1
ATOM 2260 C CA . VAL A 1 311 ? -36.737 -22.987 -7.397 1.00 88.19 311 VAL A CA 1
ATOM 2261 C C . VAL A 1 311 ? -36.024 -22.392 -8.613 1.00 88.19 311 VAL A C 1
ATOM 2263 O O . VAL A 1 311 ? -35.535 -21.269 -8.557 1.00 88.19 311 VAL A O 1
ATOM 2266 N N . TYR A 1 312 ? -36.010 -23.096 -9.743 1.00 87.31 312 TYR A N 1
ATOM 2267 C CA . TYR A 1 312 ? -35.370 -22.609 -10.970 1.00 87.31 312 TYR A CA 1
ATOM 2268 C C . TYR A 1 312 ? -36.279 -21.689 -11.800 1.00 87.31 312 TYR A C 1
ATOM 2270 O O . TYR A 1 312 ? -35.799 -20.937 -12.645 1.00 87.31 312 TYR A O 1
ATOM 2278 N N . ALA A 1 313 ? -37.596 -21.757 -11.585 1.00 81.19 313 ALA A N 1
ATOM 2279 C CA . ALA A 1 313 ? -38.577 -20.993 -12.355 1.00 81.19 313 ALA A CA 1
ATOM 2280 C C . ALA A 1 313 ? -38.821 -19.585 -11.782 1.00 81.19 313 ALA A C 1
ATOM 2282 O O . ALA A 1 313 ? -39.143 -18.653 -12.523 1.00 81.19 313 ALA A O 1
ATOM 2283 N N . ASN A 1 314 ? -38.649 -19.431 -10.469 1.00 86.50 314 ASN A N 1
ATOM 2284 C CA . ASN A 1 314 ? -39.017 -18.231 -9.730 1.00 86.50 314 ASN A CA 1
ATOM 2285 C C . ASN A 1 314 ? -37.840 -17.289 -9.475 1.00 86.50 314 ASN A C 1
ATOM 2287 O O . ASN A 1 314 ? -36.669 -17.655 -9.573 1.00 86.50 314 ASN A O 1
ATOM 2291 N N . THR A 1 315 ? -38.191 -16.066 -9.097 1.00 90.25 315 THR A N 1
ATOM 2292 C CA . THR A 1 315 ? -37.257 -15.040 -8.645 1.00 90.25 315 THR A CA 1
ATOM 2293 C C . THR A 1 315 ? -37.305 -14.928 -7.120 1.00 90.25 315 THR A C 1
ATOM 2295 O O . THR A 1 315 ? -38.365 -15.091 -6.508 1.00 90.25 315 THR A O 1
ATOM 2298 N N . TYR A 1 316 ? -36.158 -14.639 -6.510 1.00 90.94 316 TYR A N 1
ATOM 2299 C CA . TYR A 1 316 ? -35.975 -14.596 -5.063 1.00 90.94 316 TYR A CA 1
ATOM 2300 C C . TYR A 1 316 ? -35.207 -13.358 -4.626 1.00 90.94 316 TYR A C 1
ATOM 2302 O O . TYR A 1 316 ? -34.418 -12.804 -5.387 1.00 90.94 316 TYR A O 1
ATOM 2310 N N . THR A 1 317 ? -35.393 -12.961 -3.373 1.00 91.75 317 THR A N 1
ATOM 2311 C CA . THR A 1 317 ? -34.551 -11.962 -2.719 1.00 91.75 317 THR A CA 1
ATOM 2312 C C . THR A 1 317 ? -33.414 -12.660 -1.986 1.00 91.75 317 THR A C 1
ATOM 2314 O O . THR A 1 317 ? -33.616 -13.681 -1.325 1.00 91.75 317 THR A O 1
ATOM 2317 N N . VAL A 1 318 ? -32.215 -12.091 -2.062 1.00 92.38 318 VAL A N 1
ATOM 2318 C CA . VAL A 1 318 ? -31.081 -12.511 -1.236 1.00 92.38 318 VAL A CA 1
ATOM 2319 C C . VAL A 1 318 ? -31.291 -12.002 0.192 1.00 92.38 318 VAL A C 1
ATOM 2321 O O . VAL A 1 318 ? -31.175 -10.808 0.465 1.00 92.38 318 VAL A O 1
ATOM 2324 N N . LEU A 1 319 ? -31.613 -12.908 1.111 1.00 87.75 319 LEU A N 1
ATOM 2325 C CA . LEU A 1 319 ? -31.889 -12.603 2.517 1.00 87.75 319 LEU A CA 1
ATOM 2326 C C . LEU A 1 319 ? -30.602 -12.458 3.339 1.00 87.75 319 LEU A C 1
ATOM 2328 O O . LEU A 1 319 ? -30.533 -11.641 4.261 1.00 87.75 319 LEU A O 1
ATOM 2332 N N . GLU A 1 320 ? -29.572 -13.224 2.984 1.00 89.75 320 GLU A N 1
ATOM 2333 C CA . GLU A 1 320 ? -28.275 -13.252 3.660 1.00 89.75 320 GLU A CA 1
ATOM 2334 C C . GLU A 1 320 ? -27.168 -13.604 2.663 1.00 89.75 320 GLU A C 1
ATOM 2336 O O . GLU A 1 320 ? -27.373 -14.410 1.752 1.00 89.75 320 GLU A O 1
ATOM 2341 N N . LEU A 1 321 ? -25.991 -13.015 2.871 1.00 82.44 321 LEU A N 1
ATOM 2342 C CA . LEU A 1 321 ? -24.754 -13.380 2.195 1.00 82.44 321 LEU A CA 1
ATOM 2343 C C . LEU A 1 321 ? -23.665 -13.615 3.232 1.00 82.44 321 LEU A C 1
ATOM 2345 O O . LEU A 1 321 ? -23.486 -12.806 4.142 1.00 82.44 321 LEU A O 1
ATOM 2349 N N . SER A 1 322 ? -22.926 -14.703 3.057 1.00 73.88 322 SER A N 1
ATOM 2350 C CA . SER A 1 322 ? -21.731 -15.016 3.834 1.00 73.88 322 SER A CA 1
ATOM 2351 C C . SER A 1 322 ? -20.732 -15.701 2.907 1.00 73.88 322 SER A C 1
ATOM 2353 O O . SER A 1 322 ? -20.956 -16.831 2.474 1.00 73.88 322 SER A O 1
ATOM 2355 N N . GLY A 1 323 ? -19.669 -14.987 2.530 1.00 76.75 323 GLY A N 1
ATOM 2356 C CA . GLY A 1 323 ? -18.737 -15.455 1.503 1.00 76.75 323 GLY A CA 1
ATOM 2357 C C . GLY A 1 323 ? -19.441 -15.697 0.164 1.00 76.75 323 GLY A C 1
ATOM 2358 O O . GLY A 1 323 ? -20.096 -14.802 -0.362 1.00 76.75 323 GLY A O 1
ATOM 2359 N N . ASP A 1 324 ? -19.323 -16.913 -0.370 1.00 81.56 324 ASP A N 1
ATOM 2360 C CA . ASP A 1 324 ? -19.975 -17.375 -1.601 1.00 81.56 324 ASP A CA 1
ATOM 2361 C C . ASP A 1 324 ? -21.338 -18.056 -1.363 1.00 81.56 324 ASP A C 1
ATOM 2363 O O . ASP A 1 324 ? -21.978 -18.514 -2.315 1.00 81.56 324 ASP A O 1
ATOM 2367 N N . ARG A 1 325 ? -21.812 -18.110 -0.113 1.00 90.19 325 ARG A N 1
ATOM 2368 C CA . ARG A 1 325 ? -23.129 -18.640 0.253 1.00 90.19 325 ARG A CA 1
ATOM 2369 C C . ARG A 1 325 ? -24.175 -17.530 0.243 1.00 90.19 325 ARG A C 1
ATOM 2371 O O . ARG A 1 325 ? -24.080 -16.567 1.004 1.00 90.19 325 ARG A O 1
ATOM 2378 N N . ALA A 1 326 ? -25.229 -17.729 -0.541 1.00 91.88 326 ALA A N 1
ATOM 2379 C CA . ALA A 1 326 ? -26.414 -16.883 -0.567 1.00 91.88 326 ALA A CA 1
ATOM 2380 C C . ALA A 1 326 ? -27.630 -17.632 -0.020 1.00 91.88 326 ALA A C 1
ATOM 2382 O O . ALA A 1 326 ? -27.971 -18.714 -0.503 1.00 91.88 326 ALA A O 1
ATOM 2383 N N . VAL A 1 327 ? -28.309 -17.041 0.963 1.00 95.38 327 VAL A N 1
ATOM 2384 C CA . VAL A 1 327 ? -29.629 -17.501 1.407 1.00 95.38 327 VAL A CA 1
ATOM 2385 C C . VAL A 1 327 ? -30.675 -16.736 0.619 1.00 95.38 327 VAL A C 1
ATOM 2387 O O . VAL A 1 327 ? -30.756 -15.512 0.715 1.00 95.38 327 VAL A O 1
ATOM 2390 N N . ILE A 1 328 ? -31.474 -17.458 -0.156 1.00 95.19 328 ILE A N 1
ATOM 2391 C CA . ILE A 1 328 ? -32.538 -16.887 -0.975 1.00 95.19 328 ILE A CA 1
ATOM 2392 C C . ILE A 1 328 ? -33.901 -17.184 -0.363 1.00 95.19 328 ILE A C 1
ATOM 2394 O O . ILE A 1 328 ? -34.106 -18.224 0.272 1.00 95.19 328 ILE A O 1
ATOM 2398 N N . GLY A 1 329 ? -34.845 -16.276 -0.570 1.00 92.19 329 GLY A N 1
ATOM 2399 C CA . GLY A 1 329 ? -36.200 -16.440 -0.073 1.00 92.19 329 GLY A CA 1
ATOM 2400 C C . GLY A 1 329 ? -37.192 -15.450 -0.658 1.00 92.19 329 GLY A C 1
ATOM 2401 O O . GLY A 1 329 ? -36.839 -14.585 -1.461 1.00 92.19 329 GLY A O 1
ATOM 2402 N N . GLN A 1 330 ? -38.450 -15.601 -0.258 1.00 87.06 330 GLN A N 1
ATOM 2403 C CA . GLN A 1 330 ? -39.537 -14.692 -0.611 1.00 87.06 330 GLN A CA 1
ATOM 2404 C C . GLN A 1 330 ? -40.039 -14.017 0.667 1.00 87.06 330 GLN A C 1
ATOM 2406 O O . GLN A 1 330 ? -40.454 -14.676 1.623 1.00 87.06 330 GLN A O 1
ATOM 2411 N N . GLY A 1 331 ? -39.944 -12.687 0.720 1.00 81.25 331 GLY A N 1
ATOM 2412 C CA . GLY A 1 331 ? -40.198 -11.937 1.950 1.00 81.25 331 GLY A CA 1
ATOM 2413 C C . GLY A 1 331 ? -39.215 -12.330 3.058 1.00 81.25 331 GLY A C 1
ATOM 2414 O O . GLY A 1 331 ? -38.012 -12.145 2.912 1.00 81.25 331 GLY A O 1
ATOM 2415 N N . LYS A 1 332 ? -39.724 -12.869 4.173 1.00 77.56 332 LYS A N 1
ATOM 2416 C CA . LYS A 1 332 ? -38.903 -13.361 5.299 1.00 77.56 332 LYS A CA 1
ATOM 2417 C C . LYS A 1 332 ? -38.705 -14.884 5.294 1.00 77.56 332 LYS A C 1
ATOM 2419 O O . LYS A 1 332 ? -37.969 -15.394 6.133 1.00 77.56 332 LYS A O 1
ATOM 2424 N N . ALA A 1 333 ? -39.363 -15.610 4.387 1.00 85.94 333 ALA A N 1
ATOM 2425 C CA . ALA A 1 333 ? -39.311 -17.067 4.342 1.00 85.94 333 ALA A CA 1
ATOM 2426 C C . ALA A 1 333 ? -38.097 -17.546 3.535 1.00 85.94 333 ALA A C 1
ATOM 2428 O O . ALA A 1 333 ? -37.949 -17.208 2.358 1.00 85.94 333 ALA A O 1
ATOM 2429 N N . VAL A 1 334 ? -37.241 -18.352 4.165 1.00 93.12 334 VAL A N 1
ATOM 2430 C CA . VAL A 1 334 ? -36.060 -18.952 3.530 1.00 93.12 334 VAL A CA 1
ATOM 2431 C C . VAL A 1 334 ? -36.494 -20.062 2.573 1.00 93.12 334 VAL A C 1
ATOM 2433 O O . VAL A 1 334 ? -37.235 -20.961 2.956 1.00 93.12 334 VAL A O 1
ATOM 2436 N N . THR A 1 335 ? -36.016 -20.013 1.329 1.00 92.56 335 THR A N 1
ATOM 2437 C CA . THR A 1 335 ? -36.248 -21.058 0.320 1.00 92.56 335 THR A CA 1
ATOM 2438 C C . THR A 1 335 ? -35.077 -22.031 0.247 1.00 92.56 335 THR A C 1
ATOM 2440 O O . THR A 1 335 ? -35.276 -23.239 0.324 1.00 92.56 335 THR A O 1
ATOM 2443 N N . ALA A 1 336 ? -33.853 -21.525 0.093 1.00 92.75 336 ALA A N 1
ATOM 2444 C CA . ALA A 1 336 ? -32.656 -22.356 0.005 1.00 92.75 336 ALA A CA 1
ATOM 2445 C C . ALA A 1 336 ? -31.394 -21.541 0.301 1.00 92.75 336 ALA A C 1
ATOM 2447 O O . ALA A 1 336 ? -31.367 -20.324 0.125 1.00 92.75 336 ALA A O 1
ATOM 2448 N N . ALA A 1 337 ? -30.326 -22.229 0.696 1.00 94.06 337 ALA A N 1
ATOM 2449 C CA . ALA A 1 337 ? -28.974 -21.698 0.591 1.00 94.06 337 ALA A CA 1
ATOM 2450 C C . ALA A 1 337 ? -28.331 -22.263 -0.679 1.00 94.06 337 ALA A C 1
ATOM 2452 O O . ALA A 1 337 ? -28.377 -23.477 -0.886 1.00 94.06 337 ALA A O 1
ATOM 2453 N N . VAL A 1 338 ? -27.739 -21.408 -1.508 1.00 90.50 338 VAL A N 1
ATOM 2454 C CA . VAL A 1 338 ? -27.086 -21.765 -2.780 1.00 90.50 338 VAL A CA 1
ATOM 2455 C C . VAL A 1 338 ? -25.769 -21.006 -2.932 1.00 90.50 338 VAL A C 1
ATOM 2457 O O . VAL A 1 338 ? -25.486 -20.081 -2.168 1.00 90.50 338 VAL A O 1
ATOM 2460 N N . ASN A 1 339 ? -24.939 -21.401 -3.895 1.00 88.12 339 ASN A N 1
ATOM 2461 C CA . ASN A 1 339 ? -23.714 -20.667 -4.195 1.00 88.12 339 ASN A CA 1
ATOM 2462 C C . ASN A 1 339 ? -24.028 -19.422 -5.043 1.00 88.12 339 ASN A C 1
ATOM 2464 O O . ASN A 1 339 ? -24.836 -19.499 -5.969 1.00 88.12 339 ASN A O 1
ATOM 2468 N N . ILE A 1 340 ? -23.372 -18.288 -4.780 1.00 80.31 340 ILE A N 1
ATOM 2469 C CA . ILE A 1 340 ? -23.565 -17.039 -5.542 1.00 80.31 340 ILE A CA 1
ATOM 2470 C C . ILE A 1 340 ? -23.306 -17.252 -7.037 1.00 80.31 340 ILE A C 1
ATOM 2472 O O . ILE A 1 340 ? -24.017 -16.693 -7.869 1.00 80.31 340 ILE A O 1
ATOM 2476 N N . LYS A 1 341 ? -22.340 -18.108 -7.400 1.00 80.56 341 LYS A N 1
ATOM 2477 C CA . LYS A 1 341 ? -22.042 -18.416 -8.808 1.00 80.56 341 LYS A CA 1
ATOM 2478 C C . LYS A 1 341 ? -23.216 -19.080 -9.537 1.00 80.56 341 LYS A C 1
ATOM 2480 O O . LYS A 1 341 ? -23.273 -19.030 -10.765 1.00 80.56 341 LYS A O 1
ATOM 2485 N N . ASP A 1 342 ? -24.129 -19.703 -8.795 1.00 87.50 342 ASP A N 1
ATOM 2486 C CA . ASP A 1 342 ? -25.312 -20.391 -9.309 1.00 87.50 342 ASP A CA 1
ATOM 2487 C C . ASP A 1 342 ? -26.541 -19.467 -9.357 1.00 87.50 342 ASP A C 1
ATOM 2489 O O . ASP A 1 342 ? -27.641 -19.894 -9.714 1.00 87.50 342 ASP A O 1
ATOM 2493 N N . LEU A 1 343 ? -26.347 -18.186 -9.038 1.00 83.50 343 LEU A N 1
ATOM 2494 C CA . LEU A 1 343 ? -27.348 -17.142 -9.147 1.00 83.50 343 LEU A CA 1
ATOM 2495 C C . LEU A 1 343 ? -27.097 -16.258 -10.366 1.00 83.50 343 LEU A C 1
ATOM 2497 O O . LEU A 1 343 ? -25.989 -16.126 -10.891 1.00 83.50 343 LEU A O 1
ATOM 2501 N N . THR A 1 344 ? -28.177 -15.633 -10.800 1.00 80.88 344 THR A N 1
ATOM 2502 C CA . THR A 1 344 ? -28.191 -14.601 -11.831 1.00 80.88 344 THR A CA 1
ATOM 2503 C C . THR A 1 344 ? -28.925 -13.412 -11.246 1.00 80.88 344 THR A C 1
ATOM 2505 O O . THR A 1 344 ? -30.049 -13.578 -10.768 1.00 80.88 344 THR A O 1
ATOM 2508 N N . LEU A 1 345 ? -28.287 -12.239 -11.235 1.00 81.06 345 LEU A N 1
ATOM 2509 C CA . LEU A 1 345 ? -28.946 -11.017 -10.794 1.00 81.06 345 LEU A CA 1
ATOM 2510 C C . LEU A 1 345 ? -30.106 -10.713 -11.743 1.00 81.06 345 LEU A C 1
ATOM 2512 O O . LEU A 1 345 ? -29.957 -10.769 -12.961 1.00 81.06 345 LEU A O 1
ATOM 2516 N N . VAL A 1 346 ? -31.257 -10.424 -11.160 1.00 69.44 346 VAL A N 1
ATOM 2517 C CA . VAL A 1 346 ? -32.439 -9.940 -11.856 1.00 69.44 346 VAL A CA 1
ATOM 2518 C C . VAL A 1 346 ? -32.531 -8.461 -11.511 1.00 69.44 346 VAL A C 1
ATOM 2520 O O . VAL A 1 346 ? -32.997 -8.091 -10.433 1.00 69.44 346 VAL A O 1
ATOM 2523 N N . GLY A 1 347 ? -31.970 -7.652 -12.407 1.00 51.66 347 GLY A N 1
ATOM 2524 C CA . GLY A 1 347 ? -32.129 -6.204 -12.477 1.00 51.66 347 GLY A CA 1
ATOM 2525 C C . GLY A 1 347 ? -32.873 -5.867 -13.753 1.00 51.66 347 GLY A C 1
ATOM 2526 O O . GLY A 1 347 ? -32.483 -6.442 -14.794 1.00 51.66 347 GLY A O 1
#

Radius of gyration: 23.89 Å; chains: 1; bounding box: 67×52×63 Å